Protein AF-A0A031JKT2-F1 (afdb_monomer_lite)

Foldseek 3Di:
DFQFDDPPLCLLVVLLVVVPDDPVCSVVLSVLVVLLVVLSVVDRDPELVSLLVSLVVVVVVDDPVVVLVNCVSVQVSLVVCCVVVRDVDRNLVVLCVQQVHPDSSQLSVLSNDPHNVVSSVVSRQPDQLPALCSVVLVVVQVVCVVVVDPCVVVSVVSSVLSSVRVVVVVCNPPPPLVSLVVVVVPDPPDDPPPDDPDDDDDPVVVVVVPVVDPPPPVPPVPCSVPPPPDVCVVPVVVPPDD

Secondary structure (DSSP, 8-state):
-PPP--TT--HHHHHHHHTT--GGGHHHHHHHHHHHHHHHHTSSSSSHHHHHHHHHHHHTTS-HHHHHHHHHHHHHHHHHHHHTTSSSS-HHHHHHHHTT-S-HHHHHHHHTSSSHHHHHHHH-PPPTT-STTHHHHHHHHHHHHHTT---HHHHHHHHHHHHHHHH-GGGTTS-HHHHHHHHHHT--S-------------HHHHHHHHTTS-S-TTSHHHHHHH-SSTTGGGTSTTSS--

pLDDT: mean 73.69, std 22.6, range [24.12, 94.75]

Structure (mmCIF, N/CA/C/O backbone):
data_AF-A0A031JKT2-F1
#
_entry.id   AF-A0A031JKT2-F1
#
loop_
_atom_site.group_PDB
_atom_site.id
_atom_site.type_symbol
_atom_site.label_atom_id
_atom_site.label_alt_id
_atom_site.label_comp_id
_atom_site.label_asym_id
_atom_site.label_entity_id
_atom_site.label_seq_id
_atom_site.pdbx_PDB_ins_code
_atom_site.Cartn_x
_atom_site.Cartn_y
_atom_site.Cartn_z
_atom_site.occupancy
_atom_site.B_iso_or_equiv
_atom_site.auth_seq_id
_atom_site.auth_comp_id
_atom_site.auth_asym_id
_atom_site.auth_atom_id
_atom_site.pdbx_PDB_model_num
ATOM 1 N N . MET A 1 1 ? 9.349 -14.471 -5.485 1.00 62.75 1 MET A N 1
ATOM 2 C CA . MET A 1 1 ? 8.878 -14.082 -6.835 1.00 62.75 1 MET A CA 1
ATOM 3 C C . MET A 1 1 ? 10.105 -13.951 -7.712 1.00 62.75 1 MET A C 1
ATOM 5 O O . MET A 1 1 ? 11.005 -13.259 -7.277 1.00 62.75 1 MET A O 1
ATOM 9 N N . SER A 1 2 ? 10.196 -14.621 -8.860 1.00 69.31 2 SER A N 1
ATOM 10 C CA . SER A 1 2 ? 11.372 -14.482 -9.739 1.00 69.31 2 SER A CA 1
ATOM 11 C C . SER A 1 2 ? 11.351 -13.132 -10.472 1.00 69.31 2 SER A C 1
ATOM 13 O O . SER A 1 2 ? 10.274 -12.562 -10.673 1.00 69.31 2 SER A O 1
ATOM 15 N N . ALA A 1 3 ? 12.523 -12.592 -10.810 1.00 73.06 3 ALA A N 1
ATOM 16 C CA . ALA A 1 3 ? 12.646 -11.462 -11.725 1.00 73.06 3 ALA A CA 1
ATOM 17 C C . ALA A 1 3 ? 12.167 -11.865 -13.129 1.00 73.06 3 ALA A C 1
ATOM 19 O O . ALA A 1 3 ? 12.245 -13.034 -13.508 1.00 73.06 3 ALA A O 1
ATOM 20 N N . TRP A 1 4 ? 11.662 -10.904 -13.908 1.00 82.69 4 TRP A N 1
ATOM 21 C CA . TRP A 1 4 ? 11.303 -11.180 -15.298 1.00 82.69 4 TRP A CA 1
ATOM 22 C C . TRP A 1 4 ? 12.536 -11.066 -16.193 1.00 82.69 4 TRP A C 1
ATOM 24 O O . TRP A 1 4 ? 13.371 -10.179 -16.019 1.00 82.69 4 TRP A O 1
ATOM 34 N N . HIS A 1 5 ? 12.638 -11.956 -17.174 1.00 75.06 5 HIS A N 1
ATOM 35 C CA . HIS A 1 5 ? 13.721 -11.950 -18.147 1.00 75.06 5 HIS A CA 1
ATOM 36 C C . HIS A 1 5 ? 13.259 -11.237 -19.431 1.00 75.06 5 HIS A C 1
ATOM 38 O O . HIS A 1 5 ? 12.336 -11.706 -20.097 1.00 75.06 5 HIS A O 1
ATOM 44 N N . ASP A 1 6 ? 13.884 -10.103 -19.764 1.00 81.31 6 ASP A N 1
ATOM 45 C CA . ASP A 1 6 ? 13.703 -9.367 -21.030 1.00 81.31 6 ASP A CA 1
ATOM 46 C C . ASP A 1 6 ? 15.080 -9.067 -21.653 1.00 81.31 6 ASP A C 1
ATOM 48 O O . ASP A 1 6 ? 15.662 -8.006 -21.400 1.00 81.31 6 ASP A O 1
ATOM 52 N N . PRO A 1 7 ? 15.659 -10.018 -22.407 1.00 73.56 7 PRO A N 1
ATOM 53 C CA . PRO A 1 7 ? 17.001 -9.869 -22.961 1.00 73.56 7 PRO A CA 1
ATOM 54 C C . PRO A 1 7 ? 17.033 -8.804 -24.063 1.00 73.56 7 PRO A C 1
ATOM 56 O O . PRO A 1 7 ? 17.986 -8.028 -24.138 1.00 73.56 7 PRO A O 1
ATOM 59 N N . ASP A 1 8 ? 15.952 -8.712 -24.838 1.00 79.50 8 ASP A N 1
ATOM 60 C CA . ASP A 1 8 ? 15.820 -7.828 -25.997 1.00 79.50 8 ASP A CA 1
ATOM 61 C C . ASP A 1 8 ? 15.388 -6.408 -25.616 1.00 79.50 8 ASP A C 1
ATOM 63 O O . ASP A 1 8 ? 15.285 -5.529 -26.476 1.00 79.50 8 ASP A O 1
ATOM 67 N N . ARG A 1 9 ? 15.141 -6.153 -24.320 1.00 82.06 9 ARG A N 1
ATOM 68 C CA . ARG A 1 9 ? 14.728 -4.843 -23.805 1.00 82.06 9 ARG A CA 1
ATOM 69 C C . ARG A 1 9 ? 13.492 -4.325 -24.551 1.00 82.06 9 ARG A C 1
ATOM 71 O O . ARG A 1 9 ? 13.386 -3.128 -24.824 1.00 82.06 9 ARG A O 1
ATOM 78 N N . THR A 1 10 ? 12.541 -5.180 -24.904 1.00 88.12 10 THR A N 1
ATOM 79 C CA . THR A 1 10 ? 11.381 -4.767 -25.713 1.00 88.12 10 THR A CA 1
ATOM 80 C C . THR A 1 10 ? 10.170 -4.388 -24.871 1.00 88.12 10 THR A C 1
ATOM 82 O O . THR A 1 10 ? 9.379 -3.543 -25.303 1.00 88.12 10 THR A O 1
ATOM 85 N N . LEU A 1 11 ? 10.049 -4.918 -23.648 1.00 90.62 11 LEU A N 1
ATOM 86 C CA . LEU A 1 11 ? 8.823 -4.821 -22.852 1.00 90.62 11 LEU A CA 1
ATOM 87 C C . LEU A 1 11 ? 8.444 -3.377 -22.523 1.00 90.62 11 LEU A C 1
ATOM 89 O O . LEU A 1 11 ? 7.278 -3.005 -22.647 1.00 90.62 11 LEU A O 1
ATOM 93 N N . VAL A 1 12 ? 9.413 -2.527 -22.175 1.00 91.69 12 VAL A N 1
ATOM 94 C CA . VAL A 1 12 ? 9.149 -1.099 -21.928 1.00 91.69 12 VAL A CA 1
ATOM 95 C C . VAL A 1 12 ? 8.622 -0.376 -23.163 1.00 91.69 12 VAL A C 1
ATOM 97 O O . VAL A 1 12 ? 7.725 0.458 -2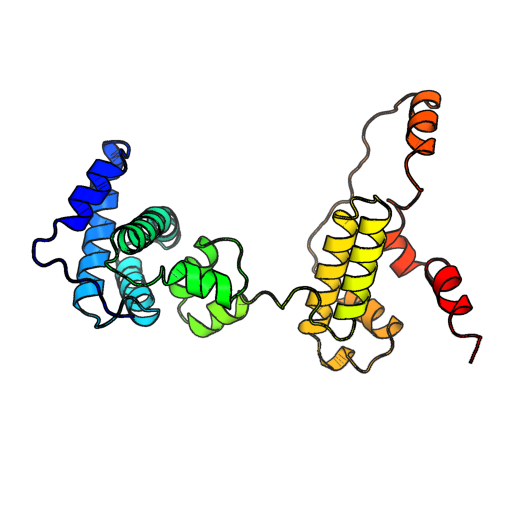3.040 1.00 91.69 12 VAL A O 1
ATOM 100 N N . ASN A 1 13 ? 9.150 -0.669 -24.351 1.00 90.50 13 ASN A N 1
ATOM 101 C CA . ASN A 1 13 ? 8.685 -0.008 -25.569 1.00 90.50 13 ASN A CA 1
ATOM 102 C C . ASN A 1 13 ? 7.262 -0.458 -25.921 1.00 90.50 13 ASN A C 1
ATOM 104 O O . ASN A 1 13 ? 6.400 0.399 -26.110 1.00 90.50 13 ASN A O 1
ATOM 108 N N . ILE A 1 14 ? 7.002 -1.769 -25.875 1.00 90.69 14 ILE A N 1
ATOM 109 C CA . ILE A 1 14 ? 5.671 -2.354 -26.095 1.00 90.69 14 ILE A CA 1
ATOM 110 C C . ILE A 1 14 ? 4.651 -1.755 -25.116 1.00 90.69 14 ILE A C 1
ATOM 112 O O . ILE A 1 14 ? 3.575 -1.306 -25.513 1.00 90.69 14 ILE A O 1
ATOM 116 N N . PHE A 1 15 ? 5.004 -1.673 -23.831 1.00 93.00 15 PHE A N 1
ATOM 117 C CA . PHE A 1 15 ? 4.146 -1.083 -22.807 1.00 93.00 15 PHE A CA 1
ATOM 118 C C . PHE A 1 15 ? 3.837 0.396 -23.077 1.00 93.00 15 PHE A C 1
ATOM 120 O O . PHE A 1 15 ? 2.685 0.823 -22.959 1.00 93.00 15 PHE A O 1
ATOM 127 N N . LEU A 1 16 ? 4.846 1.197 -23.434 1.00 90.19 16 LEU A N 1
ATOM 128 C CA . LEU A 1 16 ? 4.668 2.626 -23.704 1.00 90.19 16 LEU A CA 1
ATOM 129 C C . LEU A 1 16 ? 3.829 2.886 -24.960 1.00 90.19 16 LEU A C 1
ATOM 131 O O . LEU A 1 16 ? 3.077 3.864 -24.985 1.00 90.19 16 LEU A O 1
ATOM 135 N N . GLU A 1 17 ? 3.941 2.028 -25.974 1.00 89.44 17 GLU A N 1
ATOM 136 C CA . GLU A 1 17 ? 3.108 2.063 -27.179 1.00 89.44 17 GLU A CA 1
ATOM 137 C C . GLU A 1 17 ? 1.652 1.711 -26.854 1.00 89.44 17 GLU A C 1
ATOM 139 O O . GLU A 1 17 ? 0.757 2.507 -27.151 1.00 89.44 17 GLU A O 1
ATOM 144 N N . LYS A 1 18 ? 1.420 0.597 -26.139 1.00 89.00 18 LYS A N 1
ATOM 145 C CA . LYS A 1 18 ? 0.083 0.160 -25.687 1.00 89.00 18 LYS A CA 1
ATOM 146 C C . LYS A 1 18 ? -0.606 1.213 -24.811 1.00 89.00 18 LYS A C 1
ATOM 148 O O . LYS A 1 18 ? -1.814 1.404 -24.905 1.00 89.00 18 LYS A O 1
ATOM 153 N N . SER A 1 19 ? 0.149 1.914 -23.966 1.00 84.25 19 SER A N 1
ATOM 154 C CA . SER A 1 19 ? -0.403 2.822 -22.949 1.00 84.25 19 SER A CA 1
ATOM 155 C C . SER A 1 19 ? -0.812 4.212 -23.457 1.00 84.25 19 SER A C 1
ATOM 157 O O . SER A 1 19 ? -1.345 5.003 -22.678 1.00 84.25 19 SER A O 1
ATOM 159 N N . GLN A 1 20 ? -0.539 4.545 -24.726 1.00 81.62 20 GLN A N 1
ATOM 160 C CA . GLN A 1 20 ? -0.969 5.791 -25.384 1.00 81.62 20 GLN A CA 1
ATOM 161 C C . GLN A 1 20 ? -0.699 7.090 -24.585 1.00 81.62 20 GLN A C 1
ATOM 163 O O . GLN A 1 20 ? -1.467 8.050 -24.632 1.00 81.62 20 GLN A O 1
ATOM 168 N N . PHE A 1 21 ? 0.421 7.171 -23.857 1.00 82.62 21 PHE A N 1
ATOM 169 C CA . PHE A 1 21 ? 0.775 8.386 -23.112 1.00 82.62 21 PHE A CA 1
ATOM 170 C C . PHE A 1 21 ? 1.014 9.586 -24.037 1.00 82.62 21 PHE A C 1
ATOM 172 O O . PHE A 1 21 ? 1.476 9.424 -25.174 1.00 82.62 21 PHE A O 1
ATOM 179 N N . ARG A 1 22 ? 0.798 10.799 -23.501 1.00 80.44 22 ARG A N 1
ATOM 180 C CA . ARG A 1 22 ? 1.155 12.067 -24.161 1.00 80.44 22 ARG A CA 1
ATOM 181 C C . ARG A 1 22 ? 2.613 12.030 -24.623 1.00 80.44 22 ARG A C 1
ATOM 183 O O . ARG A 1 22 ? 3.495 11.669 -23.842 1.00 80.44 22 ARG A O 1
ATOM 190 N N . SER A 1 23 ? 2.864 12.446 -25.864 1.00 77.19 23 SER A N 1
ATOM 191 C CA . SER A 1 23 ? 4.182 12.381 -26.513 1.00 77.19 23 SER A CA 1
ATOM 192 C C . SER A 1 23 ? 5.298 13.019 -25.676 1.00 77.19 23 SER A C 1
ATOM 194 O O . SER A 1 23 ? 6.346 12.403 -25.506 1.00 77.19 23 SER A O 1
ATOM 196 N N . GLY A 1 24 ? 5.045 14.179 -25.059 1.00 82.06 24 GLY A N 1
ATOM 197 C CA . GLY A 1 24 ? 6.027 14.894 -24.232 1.00 82.06 24 GLY A CA 1
ATOM 198 C C . GLY A 1 24 ? 6.456 14.179 -22.941 1.00 82.06 24 GLY A C 1
ATOM 199 O O . GLY A 1 24 ? 7.535 14.452 -22.430 1.00 82.06 24 GLY A O 1
ATOM 200 N N . SER A 1 25 ? 5.660 13.242 -22.412 1.00 83.25 25 SER A N 1
ATOM 201 C CA . SER A 1 25 ? 6.003 12.493 -21.187 1.00 83.25 25 SER A CA 1
ATOM 202 C C . SER A 1 25 ? 6.720 11.171 -21.472 1.00 83.25 25 SER A C 1
ATOM 204 O O . SER A 1 25 ? 7.352 10.605 -20.578 1.00 83.25 25 SER A O 1
ATOM 206 N N . ARG A 1 26 ? 6.650 10.677 -22.717 1.00 86.88 26 ARG A N 1
ATOM 207 C CA . ARG A 1 26 ? 7.225 9.382 -23.115 1.00 86.88 26 ARG A CA 1
ATOM 208 C C . ARG A 1 26 ? 8.736 9.282 -22.874 1.00 86.88 26 ARG A C 1
ATOM 210 O O . ARG A 1 26 ? 9.141 8.239 -22.364 1.00 86.88 26 ARG A O 1
ATOM 217 N N . PRO A 1 27 ? 9.574 10.300 -23.171 1.00 89.88 27 PRO A N 1
ATOM 218 C CA . PRO A 1 27 ? 11.014 10.201 -22.925 1.00 89.88 27 PRO A CA 1
ATOM 219 C C . PRO A 1 27 ? 11.338 9.994 -21.442 1.00 89.88 27 PRO A C 1
ATOM 221 O O . PRO A 1 27 ? 12.115 9.106 -21.096 1.00 89.88 27 PRO A O 1
ATOM 224 N N . THR A 1 28 ? 10.685 10.755 -20.557 1.00 88.88 28 THR A N 1
ATOM 225 C CA . THR A 1 28 ? 10.867 10.639 -19.105 1.00 88.88 28 THR A CA 1
ATOM 226 C C . THR A 1 28 ? 10.398 9.283 -18.590 1.00 88.88 28 THR A C 1
ATOM 228 O O . THR A 1 28 ? 11.137 8.618 -17.870 1.00 88.88 28 THR A O 1
ATOM 231 N N . TYR A 1 29 ? 9.205 8.833 -18.987 1.00 90.81 29 TYR A N 1
ATOM 232 C CA . TYR A 1 29 ? 8.685 7.525 -18.582 1.00 90.81 29 TYR A CA 1
ATOM 233 C C . TYR A 1 29 ? 9.566 6.377 -19.067 1.00 90.81 29 TYR A C 1
ATOM 235 O O . TYR A 1 29 ? 9.879 5.485 -18.284 1.00 90.81 29 TYR A O 1
ATOM 243 N N . ARG A 1 30 ? 10.029 6.427 -20.321 1.00 93.12 30 ARG A N 1
ATOM 244 C CA . ARG A 1 30 ? 10.975 5.446 -20.856 1.00 93.12 30 ARG A CA 1
ATOM 245 C C . ARG A 1 30 ? 12.235 5.386 -20.009 1.00 93.12 30 ARG A C 1
ATOM 247 O O . ARG A 1 30 ? 12.634 4.297 -19.622 1.00 93.12 30 ARG A O 1
ATOM 254 N N . TRP A 1 31 ? 12.831 6.532 -19.688 1.00 92.62 31 TRP A N 1
ATOM 255 C CA . TRP A 1 31 ? 14.036 6.571 -18.863 1.00 92.62 31 TRP A CA 1
ATOM 256 C C . TRP A 1 31 ? 13.811 5.939 -17.480 1.00 92.62 31 TRP A C 1
ATOM 258 O O . TRP A 1 31 ? 14.590 5.080 -17.068 1.00 92.62 31 TRP A O 1
ATOM 268 N N . PHE A 1 32 ? 12.713 6.292 -16.800 1.00 92.25 32 PHE A N 1
ATOM 269 C CA . PHE A 1 32 ? 12.371 5.726 -15.488 1.00 92.25 32 PHE A CA 1
ATOM 270 C C . PHE A 1 32 ? 12.199 4.207 -15.542 1.00 92.25 32 PHE A C 1
ATOM 272 O O . PHE A 1 32 ? 12.742 3.495 -14.699 1.00 92.25 32 PHE A O 1
ATOM 279 N N . LEU A 1 33 ? 11.474 3.707 -16.543 1.00 93.19 33 LEU A N 1
ATOM 280 C CA . LEU A 1 33 ? 11.227 2.277 -16.687 1.00 93.19 33 LEU A CA 1
ATOM 281 C C . LEU A 1 33 ? 12.488 1.499 -17.088 1.00 93.19 33 LEU A C 1
ATOM 283 O O . LEU A 1 33 ? 12.687 0.391 -16.604 1.00 93.19 33 LEU A O 1
ATOM 287 N N . ARG A 1 34 ? 13.378 2.080 -17.901 1.00 92.69 34 ARG A N 1
ATOM 288 C CA . ARG A 1 34 ? 14.678 1.467 -18.222 1.00 92.69 34 ARG A CA 1
ATOM 289 C C . ARG A 1 34 ? 15.569 1.343 -16.999 1.00 92.69 34 ARG A C 1
ATOM 291 O O . ARG A 1 34 ? 16.128 0.281 -16.763 1.00 92.69 34 ARG A O 1
ATOM 298 N N . SER A 1 35 ? 15.642 2.396 -16.187 1.00 92.38 35 SER A N 1
ATOM 299 C CA . SER A 1 35 ? 16.365 2.330 -14.917 1.00 92.38 35 SER A CA 1
ATOM 300 C C . SER A 1 35 ? 15.788 1.257 -13.987 1.00 92.38 35 SER A C 1
ATOM 302 O O . SER A 1 35 ? 16.540 0.602 -13.267 1.00 92.38 35 SER A O 1
ATOM 304 N N . PHE A 1 36 ? 14.467 1.072 -14.001 1.00 92.56 36 PHE A N 1
ATOM 305 C CA . PHE A 1 36 ? 13.802 0.025 -13.234 1.00 92.56 36 PHE A CA 1
ATOM 306 C C . PHE A 1 36 ? 14.139 -1.385 -13.750 1.00 92.56 36 PHE A C 1
ATOM 308 O O . PHE A 1 36 ? 14.449 -2.264 -12.950 1.00 92.56 36 PHE A O 1
ATOM 315 N N . GLU A 1 37 ? 14.145 -1.598 -15.071 1.00 91.38 37 GLU A N 1
ATOM 316 C CA . GLU A 1 37 ? 14.602 -2.851 -15.696 1.00 91.38 37 GLU A CA 1
ATOM 317 C C . GLU A 1 37 ? 16.070 -3.161 -15.380 1.00 91.38 37 GLU A C 1
ATOM 319 O O . GLU A 1 37 ? 16.407 -4.304 -15.076 1.00 91.38 37 GLU A O 1
ATOM 324 N N . ASP A 1 38 ? 16.945 -2.154 -15.417 1.00 90.56 38 ASP A N 1
ATOM 325 C CA . ASP A 1 38 ? 18.361 -2.325 -15.081 1.00 90.56 38 ASP A CA 1
ATOM 326 C C . ASP A 1 38 ? 18.528 -2.794 -13.628 1.00 90.56 38 ASP A C 1
ATOM 328 O O . ASP A 1 38 ? 19.306 -3.709 -13.361 1.00 90.56 38 ASP A O 1
ATOM 332 N N . ALA A 1 39 ? 17.746 -2.238 -12.696 1.00 90.88 39 ALA A N 1
ATOM 333 C CA . ALA A 1 39 ? 17.713 -2.726 -11.321 1.00 90.88 39 ALA A CA 1
ATOM 334 C C . ALA A 1 39 ? 17.168 -4.160 -11.234 1.00 90.88 39 ALA A C 1
ATOM 336 O O . ALA A 1 39 ? 17.721 -4.973 -10.501 1.00 90.88 39 ALA A O 1
ATOM 337 N N . ALA A 1 40 ? 16.132 -4.503 -12.005 1.00 89.75 40 ALA A N 1
ATOM 338 C CA . ALA A 1 40 ? 15.557 -5.848 -11.997 1.00 89.75 40 ALA A CA 1
ATOM 339 C C . ALA A 1 40 ? 16.563 -6.913 -12.445 1.00 89.75 40 ALA A C 1
ATOM 341 O O . ALA A 1 40 ? 16.577 -8.006 -11.895 1.00 89.75 40 ALA A O 1
ATOM 342 N N . ARG A 1 41 ? 17.452 -6.584 -13.389 1.00 86.38 41 ARG A N 1
ATOM 343 C CA . ARG A 1 41 ? 18.517 -7.491 -13.852 1.00 86.38 41 ARG A CA 1
ATOM 344 C C . ARG A 1 41 ? 19.571 -7.792 -12.792 1.00 86.38 41 ARG A C 1
ATOM 346 O O . ARG A 1 41 ? 20.175 -8.858 -12.826 1.00 86.38 41 ARG A O 1
ATOM 353 N N . CYS A 1 42 ? 19.816 -6.854 -11.883 1.00 86.31 42 CYS A N 1
ATOM 354 C CA . CYS A 1 42 ? 20.783 -7.025 -10.801 1.00 86.31 42 CYS A CA 1
ATOM 355 C C . CYS A 1 42 ? 20.212 -7.820 -9.617 1.00 86.31 42 CYS A C 1
ATOM 357 O O . CYS A 1 42 ? 20.935 -8.079 -8.657 1.00 86.31 42 CYS A O 1
ATOM 359 N N . HIS A 1 43 ? 18.928 -8.187 -9.659 1.00 86.31 43 HIS A N 1
ATOM 360 C CA . HIS A 1 43 ? 18.240 -8.875 -8.576 1.00 86.31 43 HIS A CA 1
ATOM 361 C C . HIS A 1 43 ? 17.614 -10.193 -9.064 1.00 86.31 43 HIS A C 1
ATOM 363 O O . HIS A 1 43 ? 17.095 -10.270 -10.173 1.00 86.31 43 HIS A O 1
ATOM 369 N N . PRO A 1 44 ? 17.589 -11.245 -8.229 1.00 84.06 44 PRO A N 1
ATOM 370 C CA . PRO A 1 44 ? 16.969 -12.524 -8.593 1.00 84.06 44 PRO A CA 1
ATOM 371 C C . PRO A 1 44 ? 15.431 -12.456 -8.631 1.00 84.06 44 PRO A C 1
ATOM 373 O O . PRO A 1 44 ? 14.767 -13.368 -9.130 1.00 84.06 44 PRO A O 1
ATOM 376 N N . ALA A 1 45 ? 14.859 -11.398 -8.052 1.00 85.94 45 ALA A N 1
ATOM 377 C CA . ALA A 1 45 ? 13.454 -11.266 -7.719 1.00 85.94 45 ALA A CA 1
ATOM 378 C C . ALA A 1 45 ? 12.991 -9.808 -7.800 1.00 85.94 45 ALA A C 1
ATOM 380 O O . ALA A 1 45 ? 13.712 -8.901 -7.387 1.00 85.94 45 ALA A O 1
ATOM 381 N N . VAL A 1 46 ? 11.744 -9.594 -8.232 1.00 88.81 46 VAL A N 1
ATOM 382 C CA . VAL A 1 46 ? 11.057 -8.300 -8.062 1.00 88.81 46 VAL A CA 1
ATOM 383 C C . VAL A 1 46 ? 10.464 -8.227 -6.663 1.00 88.81 46 VAL A C 1
ATOM 385 O O . VAL A 1 46 ? 9.267 -8.435 -6.451 1.00 88.81 46 VAL A O 1
ATOM 388 N N . ASP A 1 47 ? 11.327 -8.009 -5.685 1.00 87.25 47 ASP A N 1
ATOM 389 C CA . ASP A 1 47 ? 10.962 -7.983 -4.276 1.00 87.25 47 ASP A CA 1
ATOM 390 C C . ASP A 1 47 ? 11.201 -6.608 -3.644 1.00 87.25 47 ASP A C 1
ATOM 392 O O . ASP A 1 47 ? 11.637 -5.646 -4.280 1.00 87.25 47 ASP A O 1
ATOM 396 N N . ARG A 1 48 ? 10.893 -6.506 -2.350 1.00 89.44 48 ARG A N 1
ATOM 397 C CA . ARG A 1 48 ? 11.091 -5.279 -1.578 1.00 89.44 48 ARG A CA 1
ATOM 398 C C . ARG A 1 48 ? 12.537 -4.779 -1.648 1.00 89.44 48 ARG A C 1
ATOM 400 O O . ARG A 1 48 ? 12.748 -3.572 -1.703 1.00 89.44 48 ARG A O 1
ATOM 407 N N . GLN A 1 49 ? 13.516 -5.682 -1.647 1.00 89.62 49 GLN A N 1
ATOM 408 C CA . GLN A 1 49 ? 14.929 -5.324 -1.651 1.00 89.62 49 GLN A CA 1
ATOM 409 C C . GLN A 1 49 ? 15.326 -4.686 -2.984 1.00 89.62 49 GLN A C 1
ATOM 411 O O . GLN A 1 49 ? 15.970 -3.637 -2.970 1.00 89.62 49 GLN A O 1
ATOM 416 N N . MET A 1 50 ? 14.882 -5.252 -4.111 1.00 93.38 50 MET A N 1
ATOM 417 C CA . MET A 1 50 ? 15.062 -4.649 -5.435 1.00 93.38 50 MET A CA 1
ATOM 418 C C . MET A 1 50 ? 14.429 -3.253 -5.501 1.00 93.38 50 MET A C 1
ATOM 420 O O . MET A 1 50 ? 15.077 -2.297 -5.929 1.00 93.38 50 MET A O 1
ATOM 424 N N . LEU A 1 51 ? 13.179 -3.109 -5.045 1.00 93.31 51 LEU A N 1
ATOM 425 C CA . LEU A 1 51 ? 12.470 -1.826 -5.075 1.00 93.31 51 LEU A CA 1
ATOM 426 C C . LEU A 1 51 ? 13.194 -0.755 -4.249 1.00 93.31 51 LEU A C 1
ATOM 428 O O . LEU A 1 51 ? 13.391 0.362 -4.723 1.00 93.31 51 LEU A O 1
ATOM 432 N N . THR A 1 52 ? 13.622 -1.092 -3.030 1.00 92.31 52 THR A N 1
ATOM 433 C CA . THR A 1 52 ? 14.378 -0.178 -2.165 1.00 92.31 52 THR A CA 1
ATOM 434 C C . THR A 1 52 ? 15.739 0.175 -2.764 1.00 92.31 52 THR A C 1
ATOM 436 O O . THR A 1 52 ? 16.126 1.342 -2.732 1.00 92.31 52 THR A O 1
ATOM 439 N N . ALA A 1 53 ? 16.462 -0.792 -3.339 1.00 92.12 53 ALA A N 1
ATOM 440 C CA . ALA A 1 53 ? 17.750 -0.540 -3.985 1.00 92.12 53 ALA A CA 1
ATOM 441 C C . ALA A 1 53 ? 17.606 0.414 -5.181 1.00 92.12 53 ALA A C 1
ATOM 443 O O . ALA A 1 53 ? 18.352 1.390 -5.288 1.00 92.12 53 ALA A O 1
ATOM 444 N N . TRP A 1 54 ? 16.599 0.188 -6.028 1.00 94.75 54 TRP A N 1
ATOM 445 C CA . TRP A 1 54 ? 16.294 1.066 -7.153 1.00 94.75 54 TRP A CA 1
ATOM 446 C C . TRP A 1 54 ? 15.937 2.489 -6.699 1.00 94.75 54 TRP A C 1
ATOM 448 O O . TRP A 1 54 ? 16.488 3.459 -7.220 1.00 94.75 54 TRP A O 1
ATOM 458 N N . LEU A 1 55 ? 15.072 2.634 -5.688 1.00 93.00 55 LEU A N 1
ATOM 459 C CA . LEU A 1 55 ? 14.695 3.948 -5.151 1.00 93.00 55 LEU A CA 1
ATOM 460 C C . LEU A 1 55 ? 15.900 4.704 -4.585 1.00 93.00 55 LEU A C 1
ATOM 462 O O . LEU A 1 55 ? 16.042 5.893 -4.860 1.00 93.00 55 LEU A O 1
ATOM 466 N N . ARG A 1 56 ? 16.803 4.018 -3.872 1.00 90.94 56 ARG A N 1
ATOM 467 C CA . ARG A 1 56 ? 18.042 4.620 -3.355 1.00 90.94 56 ARG A CA 1
ATOM 468 C C . ARG A 1 56 ? 18.947 5.151 -4.465 1.00 90.94 56 ARG A C 1
ATOM 470 O O . ARG A 1 56 ? 19.594 6.177 -4.274 1.00 90.94 56 ARG A O 1
ATOM 477 N N . ASP A 1 57 ? 19.004 4.495 -5.626 1.00 91.50 57 ASP A N 1
ATOM 478 C CA . ASP A 1 57 ? 19.750 5.049 -6.763 1.00 91.50 57 ASP A CA 1
ATOM 479 C C . ASP A 1 57 ? 19.030 6.243 -7.404 1.00 91.50 57 ASP A C 1
ATOM 481 O O . ASP A 1 57 ? 19.665 7.223 -7.798 1.00 91.50 57 ASP A O 1
ATOM 485 N N . MET A 1 58 ? 17.696 6.204 -7.452 1.00 90.75 58 MET A N 1
ATOM 486 C CA . MET A 1 58 ? 16.886 7.308 -7.968 1.00 90.75 58 MET A CA 1
ATOM 487 C C . MET A 1 58 ? 16.979 8.571 -7.116 1.00 90.75 58 MET A C 1
ATOM 489 O O . MET A 1 58 ? 17.011 9.666 -7.677 1.00 90.75 58 MET A O 1
ATOM 493 N N . GLU A 1 59 ? 17.083 8.453 -5.794 1.00 88.69 59 GLU A N 1
ATOM 494 C CA . GLU A 1 59 ? 17.228 9.603 -4.891 1.00 88.69 59 GLU A CA 1
ATOM 495 C C . GLU A 1 59 ? 18.519 10.398 -5.110 1.00 88.69 59 GLU A C 1
ATOM 497 O O . GLU A 1 59 ? 18.534 11.609 -4.894 1.00 88.69 59 GLU A O 1
ATOM 502 N N . LYS A 1 60 ? 19.579 9.768 -5.633 1.00 89.69 60 LYS A N 1
ATOM 503 C CA . LYS A 1 60 ? 20.815 10.475 -6.016 1.00 89.69 60 LYS A CA 1
ATOM 504 C C . LYS A 1 60 ? 20.605 11.429 -7.194 1.00 89.69 60 LYS A C 1
ATOM 506 O O . LYS A 1 60 ? 21.377 12.364 -7.376 1.00 89.69 60 LYS A O 1
ATOM 511 N N . ARG A 1 61 ? 19.591 11.167 -8.026 1.00 88.88 61 ARG A N 1
ATOM 512 C CA . ARG A 1 61 ? 19.345 11.868 -9.299 1.00 88.88 61 ARG A CA 1
ATOM 513 C C . ARG A 1 61 ? 18.093 12.740 -9.259 1.00 88.88 61 ARG A C 1
ATOM 515 O O . ARG A 1 61 ? 17.979 13.688 -10.031 1.00 88.88 61 ARG A O 1
ATOM 522 N N . TRP A 1 62 ? 17.149 12.433 -8.370 1.00 87.75 62 TRP A N 1
ATOM 523 C CA . TRP A 1 62 ? 15.833 13.058 -8.330 1.00 87.75 62 TRP A CA 1
ATOM 524 C C . TRP A 1 62 ? 15.418 13.431 -6.912 1.00 87.75 62 TRP A C 1
ATOM 526 O O . TRP A 1 62 ? 15.538 12.651 -5.973 1.00 87.75 62 TRP A O 1
ATOM 536 N N . ARG A 1 63 ? 14.788 14.603 -6.773 1.00 89.06 63 ARG A N 1
ATOM 537 C CA . ARG A 1 63 ? 14.083 14.962 -5.536 1.00 89.06 63 ARG A CA 1
ATOM 538 C C . ARG A 1 63 ? 12.933 13.981 -5.290 1.00 89.06 63 ARG A C 1
ATOM 540 O O . ARG A 1 63 ? 12.165 13.692 -6.212 1.00 89.06 63 ARG A O 1
ATOM 547 N N . LEU A 1 64 ? 12.725 13.591 -4.030 1.00 83.12 64 LEU A N 1
ATOM 548 C CA . LEU A 1 64 ? 11.683 12.641 -3.615 1.00 83.12 64 LEU A CA 1
ATOM 549 C C . LEU A 1 64 ? 10.288 12.986 -4.165 1.00 83.12 64 LEU A C 1
ATOM 551 O O . LEU A 1 64 ? 9.562 12.114 -4.632 1.00 83.12 64 LEU A O 1
ATOM 555 N N . ARG A 1 65 ? 9.898 14.269 -4.172 1.00 85.06 65 ARG A N 1
ATOM 556 C CA . ARG A 1 65 ? 8.595 14.699 -4.718 1.00 85.06 65 ARG A CA 1
ATOM 557 C C . ARG A 1 65 ? 8.446 14.362 -6.204 1.00 85.06 65 ARG A C 1
ATOM 559 O O . ARG A 1 65 ? 7.362 13.958 -6.620 1.00 85.06 65 ARG A O 1
ATOM 566 N N . THR A 1 66 ? 9.510 14.538 -6.985 1.00 86.38 66 THR A N 1
ATOM 567 C CA . THR A 1 66 ? 9.522 14.219 -8.414 1.00 86.38 66 THR A CA 1
ATOM 568 C C . THR A 1 66 ? 9.450 12.714 -8.603 1.00 86.38 66 THR A C 1
ATOM 570 O O . THR A 1 66 ? 8.555 12.253 -9.302 1.00 86.38 66 THR A O 1
ATOM 573 N N . LEU A 1 67 ? 10.291 11.952 -7.897 1.00 86.50 67 LEU A N 1
ATOM 574 C CA . LEU A 1 67 ? 10.271 10.488 -7.909 1.00 86.50 67 LEU A CA 1
ATOM 575 C C . LEU A 1 67 ? 8.868 9.941 -7.603 1.00 86.50 67 LEU A C 1
ATOM 577 O O . LEU A 1 67 ? 8.300 9.201 -8.400 1.00 86.50 67 LEU A O 1
ATOM 581 N N . LEU A 1 68 ? 8.236 10.411 -6.525 1.00 86.44 68 LEU A N 1
ATOM 582 C CA . LEU A 1 68 ? 6.886 10.006 -6.119 1.00 86.44 68 LEU A CA 1
ATOM 583 C C . LEU A 1 68 ? 5.769 10.418 -7.095 1.00 86.44 68 LEU A C 1
ATOM 585 O O . LEU A 1 68 ? 4.641 9.939 -6.969 1.00 86.44 68 LEU A O 1
ATOM 589 N N . ASN A 1 69 ? 6.021 11.332 -8.030 1.00 85.12 69 ASN A N 1
ATOM 590 C CA . ASN A 1 69 ? 5.083 11.614 -9.118 1.00 85.12 69 ASN A CA 1
ATOM 591 C C . ASN A 1 69 ? 5.274 10.651 -10.294 1.00 85.12 69 ASN A C 1
ATOM 593 O O . ASN A 1 69 ? 4.311 10.378 -11.005 1.00 85.12 69 ASN A O 1
ATOM 597 N N . GLN A 1 70 ? 6.486 10.122 -10.466 1.00 85.62 70 GLN A N 1
ATOM 598 C CA . GLN A 1 70 ? 6.824 9.188 -11.534 1.00 85.62 70 GLN A CA 1
ATOM 599 C C . GLN A 1 70 ? 6.526 7.732 -11.160 1.00 85.62 70 GLN A C 1
ATOM 601 O O . GLN A 1 70 ? 6.182 6.967 -12.047 1.00 85.62 70 GLN A O 1
ATOM 606 N N . VAL A 1 71 ? 6.539 7.332 -9.881 1.00 86.75 71 VAL A N 1
ATOM 607 C CA . VAL A 1 71 ? 6.259 5.929 -9.476 1.00 86.75 71 VAL A CA 1
ATOM 608 C C . VAL A 1 71 ? 4.916 5.375 -9.973 1.00 86.75 71 VAL A C 1
ATOM 610 O O . VAL A 1 71 ? 4.793 4.171 -10.163 1.00 86.75 71 VAL A O 1
ATOM 613 N N . CYS A 1 72 ? 3.931 6.229 -10.276 1.00 86.12 72 CYS A N 1
ATOM 614 C CA . CYS A 1 72 ? 2.672 5.796 -10.890 1.00 86.12 72 CYS A CA 1
ATOM 615 C C . CYS A 1 72 ? 2.877 5.086 -12.243 1.00 86.12 72 CYS A C 1
ATOM 617 O O . CYS A 1 72 ? 2.061 4.241 -12.606 1.00 86.12 72 CYS A O 1
ATOM 619 N N . ILE A 1 73 ? 3.930 5.426 -13.003 1.00 90.62 73 ILE A N 1
ATOM 620 C CA . ILE A 1 73 ? 4.250 4.722 -14.253 1.00 90.62 73 ILE A CA 1
ATOM 621 C C . ILE A 1 73 ? 4.817 3.327 -13.982 1.00 90.62 73 ILE A C 1
ATOM 623 O O . IL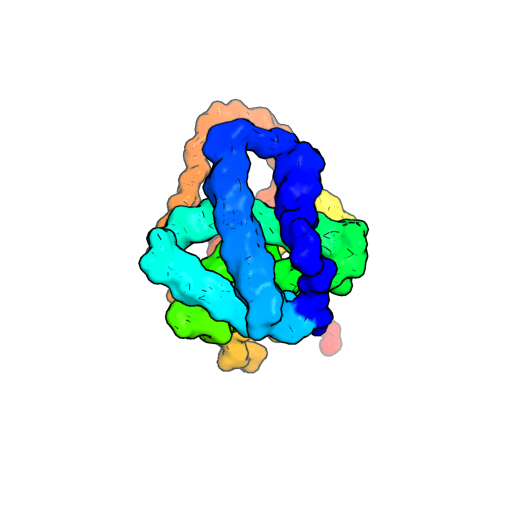E A 1 73 ? 4.484 2.388 -14.698 1.00 90.62 73 ILE A O 1
ATOM 627 N N . VAL A 1 74 ? 5.605 3.184 -12.915 1.00 91.88 74 VAL A N 1
ATOM 628 C CA . VAL A 1 74 ? 6.175 1.904 -12.485 1.00 91.88 74 VAL A CA 1
ATOM 629 C C . VAL A 1 74 ? 5.077 0.990 -11.953 1.00 91.88 74 VAL A C 1
ATOM 631 O O . VAL A 1 74 ? 5.052 -0.175 -12.320 1.00 91.88 74 VAL A O 1
ATOM 634 N N . ASP A 1 75 ? 4.117 1.521 -11.188 1.00 90.19 75 ASP A N 1
ATOM 635 C CA . ASP A 1 75 ? 2.930 0.770 -10.754 1.00 90.19 75 ASP A CA 1
ATOM 636 C C . ASP A 1 75 ? 2.184 0.157 -11.948 1.00 90.19 75 ASP A C 1
ATOM 638 O O . ASP A 1 75 ? 1.937 -1.045 -11.975 1.00 90.19 75 ASP A O 1
ATOM 642 N N . ARG A 1 76 ? 1.884 0.971 -12.970 1.00 91.31 76 ARG A N 1
ATOM 643 C CA . ARG A 1 76 ? 1.192 0.503 -14.183 1.00 91.31 76 ARG A CA 1
ATOM 644 C C . ARG A 1 76 ? 2.015 -0.511 -14.973 1.00 91.31 76 ARG A C 1
ATOM 646 O O . ARG A 1 76 ? 1.448 -1.417 -15.572 1.00 91.31 76 ARG A O 1
ATOM 653 N N . PHE A 1 77 ? 3.335 -0.353 -14.992 1.00 92.75 77 PHE A N 1
ATOM 654 C CA . PHE A 1 77 ? 4.221 -1.308 -15.644 1.00 92.75 77 PHE A CA 1
ATOM 655 C C . PHE A 1 77 ? 4.275 -2.641 -14.888 1.00 92.75 77 PHE A C 1
ATOM 657 O O . PHE A 1 77 ? 4.221 -3.690 -15.517 1.00 92.75 77 PHE A O 1
ATOM 664 N N . LEU A 1 78 ? 4.296 -2.623 -13.551 1.00 92.56 78 LEU A N 1
ATOM 665 C CA . LEU A 1 78 ? 4.193 -3.832 -12.728 1.00 92.56 78 LEU A CA 1
ATOM 666 C C . LEU A 1 78 ? 2.864 -4.560 -12.961 1.00 92.56 78 LEU A C 1
ATOM 668 O O . LEU A 1 78 ? 2.866 -5.779 -13.108 1.00 92.56 78 LEU A O 1
ATOM 672 N N . ASP A 1 79 ? 1.751 -3.829 -13.051 1.00 92.06 79 ASP A N 1
ATOM 673 C CA . ASP A 1 79 ? 0.449 -4.413 -13.401 1.00 92.06 79 ASP A CA 1
ATOM 674 C C . ASP A 1 79 ? 0.478 -5.043 -14.802 1.00 92.06 79 ASP A C 1
ATOM 676 O O . ASP A 1 79 ? -0.027 -6.148 -14.994 1.00 92.06 79 ASP A O 1
ATOM 680 N N . HIS A 1 80 ? 1.132 -4.390 -15.766 1.00 92.19 80 HIS A N 1
ATOM 681 C CA . HIS A 1 80 ? 1.321 -4.950 -17.101 1.00 92.19 80 HIS A CA 1
ATOM 682 C C . HIS A 1 80 ? 2.179 -6.223 -17.086 1.00 92.19 80 HIS A C 1
ATOM 684 O O . HIS A 1 80 ? 1.819 -7.196 -17.736 1.00 92.19 80 HIS A O 1
ATOM 690 N N . LEU A 1 81 ? 3.273 -6.263 -16.317 1.00 92.00 81 LEU A N 1
ATOM 691 C CA . LEU A 1 81 ? 4.107 -7.462 -16.174 1.00 92.00 81 LEU A CA 1
ATOM 692 C C . LEU A 1 81 ? 3.332 -8.643 -15.571 1.00 92.00 81 LEU A C 1
ATOM 694 O O . LEU A 1 81 ? 3.592 -9.786 -15.945 1.00 92.00 81 LEU A O 1
ATOM 698 N N . VAL A 1 82 ? 2.383 -8.379 -14.666 1.00 91.94 82 VAL A N 1
ATOM 699 C CA . VAL A 1 82 ? 1.447 -9.398 -14.161 1.00 91.94 82 VAL A CA 1
ATOM 700 C C . VAL A 1 82 ? 0.483 -9.839 -15.264 1.00 91.94 82 VAL A C 1
ATOM 702 O O . VAL A 1 82 ? 0.313 -11.037 -15.468 1.00 91.94 82 VAL A O 1
ATOM 705 N N . GLU A 1 83 ? -0.108 -8.893 -16.002 1.00 91.69 83 GLU A N 1
ATOM 706 C CA . GLU A 1 83 ? -1.043 -9.157 -17.111 1.00 91.69 83 GLU A CA 1
ATOM 707 C C . GLU A 1 83 ? -0.439 -10.106 -18.160 1.00 91.69 83 GLU A C 1
ATOM 709 O O . GLU A 1 83 ? -1.107 -11.029 -18.615 1.00 91.69 83 GLU A O 1
ATOM 714 N N . ILE A 1 84 ? 0.837 -9.917 -18.511 1.00 90.88 84 ILE A N 1
ATOM 715 C CA . ILE A 1 84 ? 1.549 -10.759 -19.489 1.00 90.88 84 ILE A CA 1
ATOM 716 C C . ILE A 1 84 ? 2.245 -11.981 -18.859 1.00 90.88 84 ILE A C 1
ATOM 718 O O . ILE A 1 84 ? 3.037 -12.650 -19.523 1.00 90.88 84 ILE A O 1
ATOM 722 N N . GLY A 1 85 ? 2.004 -12.257 -17.572 1.00 87.31 85 GLY A N 1
ATOM 723 C CA . GLY A 1 85 ? 2.521 -13.435 -16.867 1.00 87.31 85 GLY A CA 1
ATOM 724 C C . GLY A 1 85 ? 4.035 -13.443 -16.625 1.00 87.31 85 GLY A C 1
ATOM 725 O O . GLY A 1 85 ? 4.613 -14.497 -16.369 1.00 87.31 85 GLY A O 1
ATOM 726 N N . ARG A 1 86 ? 4.706 -12.288 -16.712 1.00 89.88 86 ARG A N 1
ATOM 727 C CA . ARG A 1 86 ? 6.157 -12.162 -16.488 1.00 89.88 86 ARG A CA 1
ATOM 728 C C . ARG A 1 86 ? 6.535 -12.138 -15.014 1.00 89.88 86 ARG A C 1
ATOM 730 O O . ARG A 1 86 ? 7.637 -12.550 -14.665 1.00 89.88 86 ARG A O 1
ATOM 737 N N . ILE A 1 87 ? 5.625 -11.686 -14.157 1.00 89.31 87 ILE A N 1
ATOM 738 C CA . ILE A 1 87 ? 5.743 -11.794 -12.703 1.00 89.31 87 ILE A CA 1
ATOM 739 C C . ILE A 1 87 ? 4.442 -12.349 -12.131 1.00 89.31 87 ILE A C 1
ATOM 741 O O . ILE A 1 87 ? 3.362 -12.068 -12.638 1.00 89.31 87 ILE A O 1
ATOM 745 N N . ALA A 1 88 ? 4.541 -13.121 -11.049 1.00 86.06 88 ALA A N 1
ATOM 746 C CA . ALA A 1 88 ? 3.371 -13.765 -10.454 1.00 86.06 88 ALA A CA 1
ATOM 747 C C . ALA A 1 88 ? 2.389 -12.766 -9.817 1.00 86.06 88 ALA A C 1
ATOM 749 O O . ALA A 1 88 ? 1.187 -12.991 -9.833 1.00 86.06 88 ALA A O 1
ATOM 750 N N . ASN A 1 89 ? 2.898 -11.686 -9.217 1.00 87.88 89 ASN A N 1
ATOM 751 C CA . ASN A 1 89 ? 2.102 -10.696 -8.493 1.00 87.88 89 ASN A CA 1
ATOM 752 C C . ASN A 1 89 ? 2.756 -9.314 -8.577 1.00 87.88 89 ASN A C 1
ATOM 754 O O . ASN A 1 89 ? 3.965 -9.210 -8.768 1.00 87.88 89 ASN A O 1
ATOM 758 N N . ASN A 1 90 ? 1.983 -8.250 -8.359 1.00 90.44 90 ASN A N 1
ATOM 759 C CA . ASN A 1 90 ? 2.542 -6.911 -8.191 1.00 90.44 90 ASN A CA 1
ATOM 760 C C . ASN A 1 90 ? 3.057 -6.753 -6.737 1.00 90.44 90 ASN A C 1
ATOM 762 O O . ASN A 1 90 ? 2.248 -6.794 -5.802 1.00 90.44 90 ASN A O 1
ATOM 766 N N . PRO A 1 91 ? 4.370 -6.541 -6.508 1.00 90.81 91 PRO A N 1
ATOM 767 C CA . PRO A 1 91 ? 4.939 -6.446 -5.160 1.00 90.81 91 PRO A CA 1
ATOM 768 C C . PRO A 1 91 ? 4.394 -5.255 -4.358 1.00 90.81 91 PRO A C 1
ATOM 770 O O . PRO A 1 91 ? 4.209 -5.358 -3.146 1.00 90.81 91 PRO A O 1
ATOM 773 N N . ILE A 1 92 ? 4.052 -4.143 -5.017 1.00 92.56 92 ILE A N 1
ATOM 774 C CA . ILE A 1 92 ? 3.424 -2.990 -4.360 1.00 92.56 92 ILE A CA 1
ATOM 775 C C . ILE A 1 92 ? 1.994 -3.323 -3.938 1.00 92.56 92 ILE A C 1
ATOM 777 O O . ILE A 1 92 ? 1.570 -2.933 -2.850 1.00 92.56 92 ILE A O 1
ATOM 781 N N . ALA A 1 93 ? 1.253 -4.074 -4.757 1.00 89.19 93 ALA A N 1
ATOM 782 C CA . ALA A 1 93 ? -0.092 -4.522 -4.404 1.00 89.19 93 ALA A CA 1
ATOM 783 C C . ALA A 1 93 ? -0.077 -5.484 -3.202 1.00 89.19 93 ALA A C 1
ATOM 785 O O . ALA A 1 93 ? -0.928 -5.362 -2.316 1.00 89.19 93 ALA A O 1
ATOM 786 N N . LEU A 1 94 ? 0.918 -6.377 -3.128 1.00 89.38 94 LEU A N 1
ATOM 787 C CA . LEU A 1 94 ? 1.126 -7.256 -1.974 1.00 89.38 94 LEU A CA 1
ATOM 788 C C . LEU A 1 94 ? 1.419 -6.455 -0.700 1.00 89.38 94 LEU A C 1
ATOM 790 O O . LEU A 1 94 ? 0.737 -6.646 0.306 1.00 89.38 94 LEU A O 1
ATOM 794 N N . LEU A 1 95 ? 2.354 -5.499 -0.756 1.00 89.44 95 LEU A N 1
ATOM 795 C CA . LEU A 1 95 ? 2.658 -4.614 0.376 1.00 89.44 95 LEU A CA 1
ATOM 796 C C . LEU A 1 95 ? 1.431 -3.789 0.786 1.00 89.44 95 LEU A C 1
ATOM 798 O O . LEU A 1 95 ? 1.106 -3.674 1.967 1.00 89.44 95 LEU A O 1
ATOM 802 N N . ARG A 1 96 ? 0.688 -3.254 -0.183 1.00 89.69 96 ARG A N 1
ATOM 803 C CA . ARG A 1 96 ? -0.549 -2.513 0.076 1.00 89.69 96 ARG A CA 1
ATOM 804 C C . ARG A 1 96 ? -1.556 -3.352 0.870 1.00 89.69 96 ARG A C 1
ATOM 806 O O . ARG A 1 96 ? -2.159 -2.830 1.808 1.00 89.69 96 ARG A O 1
ATOM 813 N N . SER A 1 97 ? -1.712 -4.626 0.511 1.00 85.62 97 SER A N 1
ATOM 814 C CA . SER A 1 97 ? -2.572 -5.576 1.225 1.00 85.62 97 SER A CA 1
ATOM 815 C C . SER A 1 97 ? -2.037 -5.884 2.629 1.00 85.62 97 SER A C 1
ATOM 817 O O . SER A 1 97 ? -2.747 -5.696 3.615 1.00 85.62 97 SER A O 1
ATOM 819 N N . GLN A 1 98 ? -0.754 -6.246 2.740 1.00 84.50 98 GLN A N 1
ATOM 820 C CA . GLN A 1 98 ? -0.091 -6.610 3.998 1.00 84.50 98 GLN A CA 1
ATOM 821 C C . GLN A 1 98 ? -0.165 -5.505 5.064 1.00 84.50 98 GLN A C 1
ATOM 823 O O . GLN A 1 98 ? -0.363 -5.782 6.250 1.00 84.50 98 GLN A O 1
ATOM 828 N N . TYR A 1 99 ? -0.006 -4.248 4.644 1.00 81.44 99 TYR A N 1
ATOM 829 C CA . TYR A 1 99 ? -0.047 -3.080 5.525 1.00 81.44 99 TYR A CA 1
ATOM 830 C C . TYR A 1 99 ? -1.437 -2.422 5.593 1.00 81.44 99 TYR A C 1
ATOM 832 O O . TYR A 1 99 ? -1.604 -1.409 6.274 1.00 81.44 99 TYR A O 1
ATOM 840 N N . ASN A 1 100 ? -2.449 -2.994 4.926 1.00 79.19 100 ASN A N 1
ATOM 841 C CA . ASN A 1 100 ? -3.830 -2.503 4.899 1.00 79.19 100 ASN A CA 1
ATOM 842 C C . ASN A 1 100 ? -3.933 -1.014 4.492 1.00 79.19 100 ASN A C 1
ATOM 844 O O . ASN A 1 100 ? -4.669 -0.207 5.071 1.00 79.19 100 ASN A O 1
ATOM 848 N N . VAL A 1 101 ? -3.157 -0.618 3.483 1.00 83.50 101 VAL A N 1
ATOM 849 C CA . VAL A 1 101 ? -3.129 0.751 2.950 1.00 83.50 101 VAL A CA 1
ATOM 850 C C . VAL A 1 101 ? -4.041 0.831 1.722 1.00 83.50 101 VAL A C 1
ATOM 852 O O . VAL A 1 101 ? -4.142 -0.100 0.935 1.00 83.50 101 VAL A O 1
ATOM 855 N N . LYS A 1 102 ? -4.745 1.951 1.517 1.00 81.19 102 LYS A N 1
ATOM 856 C CA . LYS A 1 102 ? -5.628 2.105 0.339 1.00 81.19 102 LYS A CA 1
ATOM 857 C C . LYS A 1 102 ? -4.895 2.546 -0.932 1.00 81.19 102 LYS A C 1
ATOM 859 O O . LYS A 1 102 ? -5.365 2.269 -2.025 1.00 81.19 102 LYS A O 1
ATOM 864 N N . GLN A 1 103 ? -3.780 3.257 -0.794 1.00 83.94 103 GLN A N 1
ATOM 865 C CA . GLN A 1 103 ? -3.048 3.887 -1.897 1.00 83.94 103 GLN A CA 1
ATOM 866 C C . GLN A 1 103 ? -1.630 3.313 -2.007 1.00 83.94 103 GLN A C 1
ATOM 868 O O . GLN A 1 103 ? -1.034 2.972 -0.988 1.00 83.94 103 GLN A O 1
ATOM 873 N N . ASN A 1 104 ? -1.066 3.289 -3.218 1.00 87.94 104 ASN A N 1
ATOM 874 C CA . ASN A 1 104 ? 0.312 2.834 -3.462 1.00 87.94 104 ASN A CA 1
ATOM 875 C C . ASN A 1 104 ? 1.361 3.891 -3.079 1.00 87.94 104 ASN A C 1
ATOM 877 O O . ASN A 1 104 ? 2.439 3.566 -2.595 1.00 87.94 104 ASN A O 1
ATOM 881 N N . LYS A 1 105 ? 1.048 5.183 -3.251 1.00 89.38 105 LYS A N 1
ATOM 882 C CA . LYS A 1 105 ? 2.003 6.285 -3.029 1.00 89.38 105 LYS A CA 1
ATOM 883 C C . LYS A 1 105 ? 2.601 6.331 -1.607 1.00 89.38 105 LYS A C 1
ATOM 885 O O . LYS A 1 105 ? 3.789 6.624 -1.493 1.00 89.38 105 LYS A O 1
ATOM 890 N N . PRO A 1 106 ? 1.851 6.042 -0.523 1.00 89.81 106 PRO A N 1
ATOM 891 C CA . PRO A 1 106 ? 2.436 5.871 0.805 1.00 89.81 106 PRO A CA 1
ATOM 892 C C . PRO A 1 106 ? 3.455 4.730 0.883 1.00 89.81 106 PRO A C 1
ATOM 894 O O . PRO A 1 106 ? 4.503 4.941 1.477 1.00 89.81 106 PRO A O 1
ATOM 897 N N . ILE A 1 107 ? 3.196 3.580 0.246 1.00 92.38 107 ILE A N 1
ATOM 898 C CA . ILE A 1 107 ? 4.137 2.447 0.203 1.00 92.38 107 ILE A CA 1
ATOM 899 C C . ILE A 1 107 ? 5.439 2.878 -0.475 1.00 92.38 107 ILE A C 1
ATOM 901 O O . ILE A 1 107 ? 6.504 2.724 0.108 1.00 92.38 107 ILE A O 1
ATOM 905 N N . TRP A 1 108 ? 5.358 3.519 -1.645 1.00 92.69 108 TRP A N 1
ATOM 906 C CA . TRP A 1 108 ? 6.533 4.065 -2.335 1.00 92.69 108 TRP A CA 1
ATOM 907 C C . TRP A 1 108 ? 7.316 5.069 -1.488 1.00 92.69 108 TRP A C 1
ATOM 909 O O . TRP A 1 108 ? 8.542 5.030 -1.458 1.00 92.69 108 TRP A O 1
ATOM 919 N N . ARG A 1 109 ? 6.616 5.951 -0.765 1.00 92.12 109 ARG A N 1
ATOM 920 C CA . ARG A 1 109 ? 7.257 6.897 0.157 1.00 92.12 109 ARG A CA 1
ATOM 921 C C . ARG A 1 109 ? 7.964 6.181 1.306 1.00 92.12 109 ARG A C 1
ATOM 923 O O . ARG A 1 109 ? 9.052 6.599 1.674 1.00 92.12 109 ARG A O 1
ATOM 930 N N . ALA A 1 110 ? 7.357 5.140 1.868 1.00 91.88 110 ALA A N 1
ATOM 931 C CA . ALA A 1 110 ? 7.981 4.357 2.927 1.00 91.88 110 ALA A CA 1
ATOM 932 C C . ALA A 1 110 ? 9.208 3.593 2.416 1.00 91.88 110 ALA A C 1
ATOM 934 O O . ALA A 1 110 ? 10.237 3.613 3.075 1.00 91.88 110 ALA A O 1
ATOM 935 N N . LEU A 1 111 ? 9.144 3.005 1.218 1.00 93.25 111 LEU A N 1
ATOM 936 C CA . LEU A 1 111 ? 10.281 2.307 0.608 1.00 93.25 111 LEU A CA 1
ATOM 937 C C . LEU A 1 111 ? 11.470 3.228 0.296 1.00 93.25 111 LEU A C 1
ATOM 939 O O . LEU A 1 111 ? 12.607 2.768 0.332 1.00 93.25 111 LEU A O 1
ATOM 943 N N . ALA A 1 112 ? 11.198 4.500 -0.003 1.00 90.50 112 ALA A N 1
ATOM 944 C CA . ALA A 1 112 ? 12.204 5.540 -0.218 1.00 90.50 112 ALA A CA 1
ATOM 945 C C . ALA A 1 112 ? 12.724 6.168 1.096 1.00 90.50 112 ALA A C 1
ATOM 947 O O . ALA A 1 112 ? 13.636 6.979 1.085 1.00 90.50 112 ALA A O 1
ATOM 948 N N . SER A 1 113 ? 12.157 5.820 2.254 1.00 88.31 113 SER A N 1
ATOM 949 C CA . SER A 1 113 ? 12.641 6.320 3.546 1.00 88.31 113 SER A CA 1
ATOM 950 C C . SER A 1 113 ? 14.055 5.796 3.856 1.00 88.31 113 SER A C 1
ATOM 952 O O . SER A 1 113 ? 14.373 4.664 3.479 1.00 88.31 113 SER A O 1
ATOM 954 N N . PRO A 1 114 ? 14.881 6.531 4.632 1.00 85.12 114 PRO A N 1
ATOM 955 C CA . PRO A 1 114 ? 16.149 6.015 5.153 1.00 85.12 114 PRO A CA 1
ATOM 956 C C . PRO A 1 114 ? 16.000 4.678 5.893 1.00 85.12 114 PRO A C 1
ATOM 958 O O . PRO A 1 114 ? 16.856 3.801 5.751 1.00 85.12 114 PRO A O 1
ATOM 961 N N . ASN A 1 115 ? 14.884 4.507 6.615 1.00 87.06 115 ASN A N 1
ATOM 962 C CA . ASN A 1 115 ? 14.487 3.261 7.270 1.00 87.06 115 ASN A CA 1
ATOM 963 C C . ASN A 1 115 ? 13.153 2.736 6.691 1.00 87.06 115 ASN A C 1
ATOM 965 O O . ASN A 1 115 ? 12.079 3.105 7.183 1.00 87.06 115 ASN A O 1
ATOM 969 N N . PRO A 1 116 ? 13.189 1.904 5.631 1.00 87.38 116 PRO A N 1
ATOM 970 C CA . PRO A 1 116 ? 11.985 1.383 4.989 1.00 87.38 116 PRO A CA 1
ATOM 971 C C . PRO A 1 116 ? 11.141 0.483 5.887 1.00 87.38 116 PRO A C 1
ATOM 973 O O . PRO A 1 116 ? 9.916 0.510 5.792 1.00 87.38 116 PRO A O 1
ATOM 976 N N . ASP A 1 117 ? 11.771 -0.306 6.759 1.00 83.25 117 ASP A N 1
ATOM 977 C CA . ASP A 1 117 ? 11.066 -1.267 7.612 1.00 83.25 117 ASP A CA 1
ATOM 978 C C . ASP A 1 117 ? 10.197 -0.559 8.648 1.00 83.25 117 ASP A C 1
ATOM 980 O O . ASP A 1 117 ? 9.003 -0.845 8.766 1.00 83.25 117 ASP A O 1
ATOM 984 N N . GLU A 1 118 ? 10.772 0.427 9.332 1.00 78.56 118 GLU A N 1
ATOM 985 C CA . GLU A 1 118 ? 10.049 1.268 10.282 1.00 78.56 118 GLU A CA 1
ATOM 986 C C . GLU A 1 118 ? 8.973 2.109 9.584 1.00 78.56 118 GLU A C 1
ATOM 988 O O . GLU A 1 118 ? 7.830 2.166 10.040 1.00 78.56 118 GLU A O 1
ATOM 993 N N . ALA A 1 119 ? 9.291 2.704 8.429 1.00 84.50 119 ALA A N 1
ATOM 994 C CA . ALA A 1 119 ? 8.332 3.510 7.681 1.00 84.50 119 ALA A CA 1
ATOM 995 C C . ALA A 1 119 ? 7.138 2.683 7.177 1.00 84.50 119 ALA A C 1
ATOM 997 O O . ALA A 1 119 ? 6.003 3.156 7.221 1.00 84.50 119 ALA A O 1
ATOM 998 N N . LEU A 1 120 ? 7.363 1.446 6.724 1.00 86.25 120 LEU A N 1
ATOM 999 C CA . LEU A 1 120 ? 6.288 0.529 6.344 1.00 86.25 120 LEU A CA 1
ATOM 1000 C C . LEU A 1 120 ? 5.484 0.079 7.568 1.00 86.25 120 LEU A C 1
ATOM 1002 O O . LEU A 1 120 ? 4.254 0.071 7.514 1.00 86.25 120 LEU A O 1
ATOM 1006 N N . ALA A 1 121 ? 6.143 -0.243 8.685 1.00 80.31 121 ALA A N 1
ATOM 1007 C CA . ALA A 1 121 ? 5.465 -0.584 9.935 1.00 80.31 121 ALA A CA 1
ATOM 1008 C C . ALA A 1 121 ? 4.539 0.551 10.404 1.00 80.31 121 ALA A C 1
ATOM 1010 O O . ALA A 1 121 ? 3.389 0.289 10.757 1.00 80.31 121 ALA A O 1
ATOM 1011 N N . ALA A 1 122 ? 4.978 1.807 10.293 1.00 78.38 122 ALA A N 1
ATOM 1012 C CA . ALA A 1 122 ? 4.172 2.986 10.610 1.00 78.38 122 ALA A CA 1
ATOM 1013 C C . ALA A 1 122 ? 2.953 3.171 9.683 1.00 78.38 122 ALA A C 1
ATOM 1015 O O . ALA A 1 122 ? 1.968 3.805 10.067 1.00 78.38 122 ALA A O 1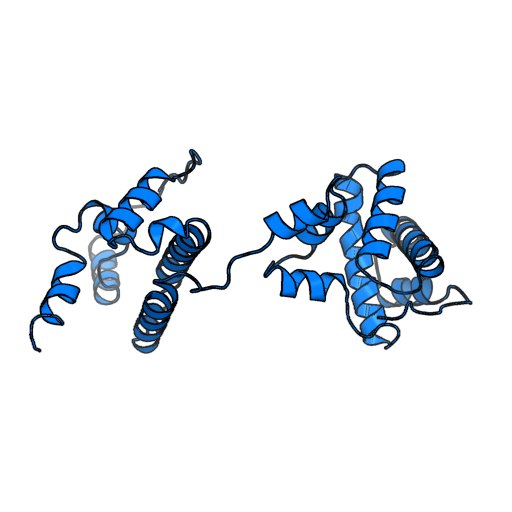
ATOM 1016 N N . LEU A 1 123 ? 2.979 2.615 8.465 1.00 82.06 123 LEU A N 1
ATOM 1017 C CA . LEU A 1 123 ? 1.821 2.622 7.564 1.00 82.06 123 LEU A CA 1
ATOM 1018 C C . LEU A 1 123 ? 0.771 1.574 7.918 1.00 82.06 123 LEU A C 1
ATOM 1020 O O . LEU A 1 123 ? -0.361 1.687 7.430 1.00 82.06 123 LEU A O 1
ATOM 1024 N N . ARG A 1 124 ? 1.133 0.560 8.714 1.00 78.62 124 ARG A N 1
ATOM 1025 C CA . ARG A 1 124 ? 0.255 -0.564 9.020 1.00 78.62 124 ARG A CA 1
ATOM 1026 C C . ARG A 1 124 ? -1.030 -0.046 9.641 1.00 78.62 124 ARG A C 1
ATOM 1028 O O . ARG A 1 124 ? -1.038 0.483 10.750 1.00 78.62 124 ARG A O 1
ATOM 1035 N N . ARG A 1 125 ? -2.143 -0.200 8.926 1.00 70.75 125 ARG A N 1
ATOM 1036 C CA . ARG A 1 125 ? -3.452 0.098 9.502 1.00 70.75 125 ARG A CA 1
ATOM 1037 C C . ARG A 1 125 ? -3.897 -1.111 10.315 1.00 70.75 125 ARG A C 1
ATOM 1039 O O . ARG A 1 125 ? -3.980 -2.195 9.734 1.00 70.75 125 ARG A O 1
ATOM 1046 N N . PRO A 1 126 ? -4.207 -0.935 11.610 1.00 71.69 126 PRO A N 1
ATOM 1047 C CA . PRO A 1 126 ? -4.735 -2.017 12.427 1.00 71.69 126 PRO A CA 1
ATOM 1048 C C . PRO A 1 126 ? -5.982 -2.625 11.773 1.00 71.69 126 PRO A C 1
ATOM 1050 O O . PRO A 1 126 ? -6.692 -1.939 11.020 1.00 71.69 126 PRO A O 1
ATOM 1053 N N . VAL A 1 127 ? -6.194 -3.925 11.986 1.00 76.56 127 VAL A N 1
ATOM 1054 C CA . VAL A 1 127 ? -7.303 -4.660 11.363 1.00 76.56 127 VAL A CA 1
ATOM 1055 C C . VAL A 1 127 ? -8.609 -3.986 11.785 1.00 76.56 127 VAL A C 1
ATOM 1057 O O . VAL A 1 127 ? -8.761 -3.690 12.966 1.00 76.56 127 VAL A O 1
ATOM 1060 N N . PRO A 1 128 ? -9.547 -3.689 10.867 1.00 82.88 128 PRO A N 1
ATOM 1061 C CA . PRO A 1 128 ? -10.822 -3.099 11.250 1.00 82.88 128 PRO A CA 1
ATOM 1062 C C . PRO A 1 128 ? -11.530 -3.974 12.284 1.00 82.88 128 PRO A C 1
ATOM 1064 O O . PRO A 1 128 ? -11.761 -5.157 12.018 1.00 82.88 128 PRO A O 1
ATOM 1067 N N . PHE A 1 129 ? -11.895 -3.375 13.419 1.00 87.94 129 PHE A N 1
ATOM 1068 C CA . PHE A 1 129 ? -12.545 -4.062 14.533 1.00 87.94 129 PHE A CA 1
ATOM 1069 C C . PHE A 1 129 ? -11.665 -5.163 15.142 1.00 87.94 129 PHE A C 1
ATOM 1071 O O . PHE A 1 129 ? -12.127 -6.281 15.341 1.00 87.94 129 PHE A O 1
ATOM 1078 N N . GLY A 1 130 ? -10.386 -4.853 15.376 1.00 86.62 130 GLY A N 1
ATOM 1079 C CA . GLY A 1 130 ? -9.390 -5.770 15.948 1.00 86.62 130 GLY A CA 1
ATOM 1080 C C . GLY A 1 130 ? -9.036 -5.497 17.415 1.00 86.62 130 GLY A C 1
ATOM 1081 O O . GLY A 1 130 ? -8.173 -6.172 17.968 1.00 86.62 130 GLY A O 1
ATOM 1082 N N . SER A 1 131 ? -9.639 -4.484 18.043 1.00 88.62 131 SER A N 1
ATOM 1083 C CA . SER A 1 131 ? -9.470 -4.228 19.479 1.00 88.62 131 SER A CA 1
ATOM 1084 C C . SER A 1 131 ? -10.281 -5.202 20.340 1.00 88.62 131 SER A C 1
ATOM 1086 O O . SER A 1 131 ? -11.112 -5.951 19.836 1.00 88.62 131 SER A O 1
ATOM 1088 N N . VAL A 1 132 ? -10.111 -5.122 21.665 1.00 88.44 132 VAL A N 1
ATOM 1089 C CA . VAL A 1 132 ? -10.927 -5.870 22.644 1.00 88.44 132 VAL A CA 1
ATOM 1090 C C . VAL A 1 132 ? -12.436 -5.604 22.509 1.00 88.44 132 VAL A C 1
ATOM 1092 O O . VAL A 1 132 ? -13.244 -6.460 22.845 1.00 88.44 132 VAL A O 1
ATOM 1095 N N . LEU A 1 133 ? -12.830 -4.437 21.983 1.00 87.31 133 LEU A N 1
ATOM 1096 C CA . LEU A 1 133 ? -14.230 -4.087 21.702 1.00 87.31 133 LEU A CA 1
ATOM 1097 C C . LEU A 1 133 ? -14.599 -4.269 20.221 1.00 87.31 133 LEU A C 1
ATOM 1099 O O . LEU A 1 133 ? -15.684 -3.869 19.800 1.00 87.31 133 LEU A O 1
ATOM 1103 N N . GLY A 1 134 ? -13.685 -4.816 19.418 1.00 87.81 134 GLY A N 1
ATOM 1104 C CA . GLY A 1 134 ? -13.788 -4.912 17.969 1.00 87.81 134 GLY A CA 1
ATOM 1105 C C . GLY A 1 134 ? -15.053 -5.634 17.526 1.00 87.81 134 GLY A C 1
ATOM 1106 O O . GLY A 1 134 ? -15.888 -5.035 16.847 1.00 87.81 134 GLY A O 1
ATOM 1107 N N . ASP A 1 135 ? -15.229 -6.879 17.964 1.00 86.94 135 ASP A N 1
ATOM 1108 C CA . ASP A 1 135 ? -16.384 -7.704 17.591 1.00 86.94 135 ASP A CA 1
ATOM 1109 C C . ASP A 1 135 ? -17.705 -7.041 17.986 1.00 86.94 135 ASP A C 1
ATOM 1111 O O . ASP A 1 135 ? -18.599 -6.894 17.156 1.00 86.94 135 ASP A O 1
ATOM 1115 N N . PHE A 1 136 ? -17.774 -6.483 19.197 1.00 83.06 136 PHE A N 1
ATOM 1116 C CA . PHE A 1 136 ? -18.943 -5.737 19.653 1.00 83.06 136 PHE A CA 1
ATOM 1117 C C . PHE A 1 136 ? -19.289 -4.550 18.734 1.00 83.06 136 PHE A C 1
ATOM 1119 O O . PHE A 1 136 ? -20.442 -4.357 18.341 1.00 83.06 136 PHE A O 1
ATOM 1126 N N . MET A 1 137 ? -18.294 -3.739 18.360 1.00 87.81 137 MET A N 1
ATOM 1127 C CA . MET A 1 137 ? -18.506 -2.597 17.464 1.00 87.81 137 MET A CA 1
ATOM 1128 C C . MET A 1 137 ? -18.902 -3.035 16.049 1.00 87.81 137 MET A C 1
ATOM 1130 O O . MET A 1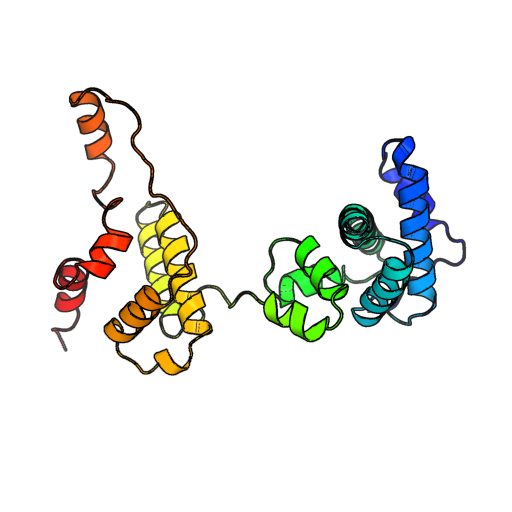 137 ? -19.728 -2.372 15.415 1.00 87.81 137 MET A O 1
ATOM 1134 N N . ARG A 1 138 ? -18.333 -4.140 15.552 1.00 89.19 138 ARG A N 1
ATOM 1135 C CA . ARG A 1 138 ? -18.671 -4.734 14.253 1.00 89.19 138 ARG A CA 1
ATOM 1136 C C . ARG A 1 138 ? -20.129 -5.189 14.229 1.00 89.19 138 ARG A C 1
ATOM 1138 O O . ARG A 1 138 ? -20.864 -4.789 13.323 1.00 89.19 138 ARG A O 1
ATOM 1145 N N . ASP A 1 139 ? -20.545 -5.948 15.237 1.00 84.31 139 ASP A N 1
ATOM 1146 C CA . ASP A 1 139 ? -21.906 -6.471 15.372 1.00 84.31 139 ASP A CA 1
ATOM 1147 C C . ASP A 1 139 ? -22.925 -5.338 15.458 1.00 84.31 139 ASP A C 1
ATOM 1149 O O . ASP A 1 139 ? -23.968 -5.369 14.801 1.00 84.31 139 ASP A O 1
ATOM 1153 N N . HIS A 1 140 ? -22.591 -4.274 16.189 1.00 81.12 140 HIS A N 1
ATOM 1154 C CA . HIS A 1 140 ? -23.430 -3.084 16.271 1.00 81.12 140 HIS A CA 1
ATOM 1155 C C . HIS A 1 140 ? -23.585 -2.378 14.917 1.00 81.12 140 HIS A C 1
ATOM 1157 O O . HIS A 1 140 ? -24.697 -2.017 14.525 1.00 81.12 140 HIS A O 1
ATOM 1163 N N . VAL A 1 141 ? -22.501 -2.211 14.151 1.00 82.38 141 VAL A N 1
ATOM 1164 C CA . VAL A 1 141 ? -22.576 -1.641 12.792 1.00 82.38 141 VAL A CA 1
ATOM 1165 C C . VAL A 1 141 ? -23.425 -2.522 11.872 1.00 82.38 141 VAL A C 1
ATOM 1167 O O . VAL A 1 141 ? -24.244 -1.997 11.114 1.00 82.38 141 VAL A O 1
ATOM 1170 N N . MET A 1 142 ? -23.266 -3.847 11.945 1.00 87.25 142 MET A N 1
ATOM 1171 C CA . MET A 1 142 ? -24.066 -4.798 11.166 1.00 87.25 142 MET A CA 1
ATOM 1172 C C . MET A 1 142 ? -25.553 -4.721 11.526 1.00 87.25 142 MET A C 1
ATOM 1174 O O . MET A 1 142 ? -26.389 -4.632 10.627 1.00 87.25 142 MET A O 1
ATOM 1178 N N . LEU A 1 143 ? -25.881 -4.673 12.818 1.00 85.31 143 LEU A N 1
ATOM 1179 C CA . LEU A 1 143 ? -27.247 -4.518 13.315 1.00 85.31 143 LEU A CA 1
ATOM 1180 C C . LEU A 1 143 ? -27.887 -3.207 12.846 1.00 85.31 143 LEU A C 1
ATOM 1182 O O . LEU A 1 143 ? -29.052 -3.178 12.452 1.00 85.31 143 LEU A O 1
ATOM 1186 N N . MET A 1 144 ? -27.147 -2.099 12.885 1.00 86.44 144 MET A N 1
ATOM 1187 C CA . MET A 1 144 ? -27.686 -0.812 12.442 1.00 86.44 144 MET A CA 1
ATOM 1188 C C . MET A 1 144 ? -27.934 -0.802 10.932 1.00 86.44 144 MET A C 1
ATOM 1190 O O . MET A 1 144 ? -28.959 -0.291 10.481 1.00 86.44 144 MET A O 1
ATOM 1194 N N . ARG A 1 145 ? -27.057 -1.432 10.149 1.00 86.31 145 ARG A N 1
ATOM 1195 C CA . ARG A 1 145 ? -27.251 -1.569 8.701 1.00 86.31 145 ARG A CA 1
ATOM 1196 C C . ARG A 1 145 ? -28.409 -2.494 8.340 1.00 86.31 145 ARG A C 1
ATOM 1198 O O . ARG A 1 145 ? -29.177 -2.151 7.445 1.00 86.31 145 ARG A O 1
ATOM 1205 N N . SER A 1 146 ? -28.597 -3.609 9.050 1.00 81.69 146 SER A N 1
ATOM 1206 C CA . SER A 1 146 ? -29.727 -4.522 8.800 1.00 81.69 146 SER A CA 1
ATOM 1207 C C . SER A 1 146 ? -31.087 -3.875 9.081 1.00 81.69 146 SER A C 1
ATOM 1209 O O . SER A 1 146 ? -32.085 -4.237 8.467 1.00 81.69 146 SER A O 1
ATOM 1211 N N . ARG A 1 147 ? -31.121 -2.850 9.941 1.00 84.88 147 ARG A N 1
ATOM 1212 C CA . ARG A 1 147 ? -32.298 -2.006 10.203 1.00 84.88 147 ARG A CA 1
ATOM 1213 C C . ARG A 1 147 ? -32.532 -0.907 9.154 1.00 84.88 147 ARG A C 1
ATOM 1215 O O . ARG A 1 147 ? -33.423 -0.083 9.333 1.00 84.88 147 ARG A O 1
ATOM 1222 N N . GLY A 1 148 ? -31.740 -0.869 8.082 1.00 84.50 148 GLY A N 1
ATOM 1223 C CA . GLY A 1 148 ? -31.878 0.091 6.983 1.00 84.50 148 GLY A CA 1
ATOM 1224 C C . GLY A 1 148 ? -31.145 1.420 7.189 1.00 84.50 148 GLY A C 1
ATOM 1225 O O . GLY A 1 148 ? -31.287 2.327 6.368 1.00 84.50 148 GLY A O 1
ATOM 1226 N N . TYR A 1 149 ? -30.343 1.566 8.249 1.00 78.12 149 TYR A N 1
ATOM 1227 C CA . TYR A 1 149 ? -29.533 2.769 8.444 1.00 78.12 149 TYR A CA 1
ATOM 1228 C C . TYR A 1 149 ? -28.227 2.687 7.648 1.00 78.12 149 TYR A C 1
ATOM 1230 O O . TYR A 1 149 ? -27.501 1.702 7.737 1.00 78.12 149 TYR A O 1
ATOM 1238 N N . GLN A 1 150 ? -27.858 3.762 6.941 1.00 77.44 150 GLN A N 1
ATOM 1239 C CA . GLN A 1 150 ? -26.560 3.831 6.249 1.00 77.44 150 GLN A CA 1
ATOM 1240 C C . GLN A 1 150 ? -25.377 3.702 7.229 1.00 77.44 150 GLN A C 1
ATOM 1242 O O . GLN A 1 150 ? -24.410 2.998 6.959 1.00 77.44 150 GLN A O 1
ATOM 1247 N N . TYR A 1 151 ? -25.470 4.361 8.392 1.00 83.94 151 TYR A N 1
ATOM 1248 C CA . TYR A 1 151 ? -24.546 4.237 9.533 1.00 83.94 151 TYR A CA 1
ATOM 1249 C C . TYR A 1 151 ? -23.044 4.465 9.231 1.00 83.94 151 TYR A C 1
ATOM 1251 O O . TYR A 1 151 ? -22.180 4.092 10.024 1.00 83.94 151 TYR A O 1
ATOM 1259 N N . GLU A 1 152 ? -22.710 5.109 8.106 1.00 76.31 152 GLU A N 1
ATOM 1260 C CA . GLU A 1 152 ? -21.328 5.285 7.631 1.00 76.31 152 GLU A CA 1
ATOM 1261 C C . GLU A 1 152 ? -20.483 6.184 8.543 1.00 76.31 152 GLU A C 1
ATOM 1263 O O . GLU A 1 152 ? -19.345 5.856 8.884 1.00 76.31 152 GLU A O 1
ATOM 1268 N N . ALA A 1 153 ? -21.040 7.318 8.981 1.00 68.00 153 ALA A N 1
ATOM 1269 C CA . ALA A 1 153 ? -20.323 8.260 9.838 1.00 68.00 153 ALA A CA 1
ATOM 1270 C C . ALA A 1 153 ? -20.014 7.646 11.213 1.00 68.00 153 ALA A C 1
ATOM 1272 O O . ALA A 1 153 ? -18.913 7.808 11.740 1.00 68.00 153 ALA A O 1
ATOM 1273 N N . GLN A 1 154 ? -20.968 6.910 11.782 1.00 78.12 154 GLN A N 1
ATOM 1274 C CA . GLN A 1 154 ? -20.826 6.230 13.066 1.00 78.12 154 GLN A CA 1
ATOM 1275 C C . GLN A 1 154 ? -19.843 5.063 12.963 1.00 78.12 154 GLN A C 1
ATOM 1277 O O . GLN A 1 154 ? -18.940 4.963 13.791 1.00 78.12 154 GLN A O 1
ATOM 1282 N N . ALA A 1 155 ? -19.945 4.241 11.913 1.00 76.88 155 ALA A N 1
ATOM 1283 C CA . ALA A 1 155 ? -18.982 3.175 11.646 1.00 76.88 155 ALA A CA 1
ATOM 1284 C C . ALA A 1 155 ? -17.552 3.726 11.508 1.00 76.88 155 ALA A C 1
ATOM 1286 O O . ALA A 1 155 ? -16.610 3.153 12.054 1.00 76.88 155 ALA A O 1
ATOM 1287 N N . HIS A 1 156 ? -17.379 4.879 10.854 1.00 76.69 156 HIS A N 1
ATOM 1288 C CA . HIS A 1 156 ? -16.081 5.547 10.763 1.00 76.69 156 HIS A CA 1
ATOM 1289 C C . HIS A 1 156 ? -15.530 5.977 12.133 1.00 76.69 156 HIS A C 1
ATOM 1291 O O . HIS A 1 156 ? -14.340 5.800 12.402 1.00 76.69 156 HIS A O 1
ATOM 1297 N N . TRP A 1 157 ? -16.378 6.524 13.009 1.00 78.38 157 TRP A N 1
ATOM 1298 C CA . TRP A 1 157 ? -15.984 6.895 14.372 1.00 78.38 157 TRP A CA 1
ATOM 1299 C C . TRP A 1 157 ? -15.601 5.681 15.221 1.00 78.38 157 TRP A C 1
ATOM 1301 O O . TRP A 1 157 ? -14.563 5.721 15.882 1.00 78.38 157 TRP A O 1
ATOM 1311 N N . LEU A 1 158 ? -16.375 4.595 15.147 1.00 82.44 158 LEU A N 1
ATOM 1312 C CA . LEU A 1 158 ? -16.069 3.339 15.837 1.00 82.44 158 LEU A CA 1
ATOM 1313 C C . LEU A 1 158 ? -14.738 2.753 15.363 1.00 82.44 158 LEU A C 1
ATOM 1315 O O . LEU A 1 158 ? -13.913 2.374 16.182 1.00 82.44 158 LEU A O 1
ATOM 1319 N N . LEU A 1 159 ? -14.453 2.794 14.060 1.00 82.56 159 LEU A N 1
ATOM 1320 C CA . LEU A 1 159 ? -13.154 2.379 13.519 1.00 82.56 159 LEU A CA 1
ATOM 1321 C C . LEU A 1 159 ? -11.987 3.253 14.000 1.00 82.56 159 LEU A C 1
ATOM 1323 O O . LEU A 1 159 ? -10.850 2.787 14.079 1.00 82.56 159 LEU A O 1
ATOM 1327 N N . ARG A 1 160 ? -12.231 4.535 14.295 1.00 81.81 160 ARG A N 1
ATOM 1328 C CA . ARG A 1 160 ? -11.203 5.425 14.850 1.00 81.81 160 ARG A CA 1
ATOM 1329 C C . ARG A 1 160 ? -10.915 5.093 16.313 1.00 81.81 160 ARG A C 1
ATOM 1331 O O . ARG A 1 160 ? -9.748 5.112 16.698 1.00 81.81 160 ARG A O 1
ATOM 1338 N N . PHE A 1 161 ? -11.948 4.779 17.090 1.00 82.81 161 PHE A N 1
ATOM 1339 C CA . PHE A 1 161 ? -11.803 4.323 18.470 1.00 82.81 161 PHE A CA 1
ATOM 1340 C C . PHE A 1 161 ? -11.153 2.936 18.547 1.00 82.81 161 PHE A C 1
ATOM 1342 O O . PHE A 1 161 ? -10.181 2.753 19.269 1.00 82.81 161 PHE A O 1
ATOM 1349 N N . ASP A 1 162 ? -11.597 1.997 17.716 1.00 86.94 162 ASP A N 1
ATOM 1350 C CA . ASP A 1 162 ? -11.000 0.669 17.564 1.00 86.94 162 ASP A CA 1
ATOM 1351 C C . ASP A 1 162 ? -9.496 0.740 17.274 1.00 86.94 162 ASP A C 1
ATOM 1353 O O . ASP A 1 162 ? -8.691 0.067 17.916 1.00 86.94 162 ASP A O 1
ATOM 1357 N N . ARG A 1 163 ? -9.094 1.623 16.352 1.00 84.25 163 ARG A N 1
ATOM 1358 C CA . ARG A 1 163 ? -7.678 1.855 16.054 1.00 84.25 163 ARG A CA 1
ATOM 1359 C C . ARG A 1 163 ? -6.912 2.390 17.259 1.00 84.25 163 ARG A C 1
ATOM 1361 O O . ARG A 1 163 ? -5.777 1.981 17.467 1.00 84.25 163 ARG A O 1
ATOM 1368 N N . PHE A 1 164 ? -7.507 3.313 18.011 1.00 84.88 164 PHE A N 1
ATOM 1369 C CA . PHE A 1 164 ? -6.901 3.839 19.230 1.00 84.88 164 PHE A CA 1
ATOM 1370 C C . PHE A 1 164 ? -6.658 2.707 20.238 1.00 84.88 164 PHE A C 1
ATOM 1372 O O . PHE A 1 164 ? -5.533 2.532 20.686 1.00 84.88 164 PHE A O 1
ATOM 1379 N N . LEU A 1 165 ? -7.654 1.859 20.498 1.00 86.88 165 LEU A N 1
ATOM 1380 C CA . LEU A 1 165 ? -7.502 0.730 21.422 1.00 86.88 165 LEU A CA 1
ATOM 1381 C C . LEU A 1 165 ? -6.466 -0.305 20.961 1.00 86.88 165 LEU A C 1
ATOM 1383 O O . LEU A 1 165 ? -5.764 -0.865 21.793 1.00 86.88 165 LEU A O 1
ATOM 1387 N N . GLN A 1 166 ? -6.329 -0.540 19.653 1.00 86.88 166 GLN A N 1
ATOM 1388 C CA . GLN A 1 166 ? -5.292 -1.440 19.128 1.00 86.88 166 GLN A CA 1
ATOM 1389 C C . GLN A 1 166 ? -3.866 -0.897 19.305 1.00 86.88 166 GLN A C 1
ATOM 1391 O O . GLN A 1 166 ? -2.926 -1.682 19.389 1.00 86.88 166 GLN A O 1
ATOM 1396 N N . VAL A 1 167 ? -3.693 0.427 19.363 1.00 83.81 167 VAL A N 1
ATOM 1397 C CA . VAL A 1 167 ? -2.394 1.070 19.641 1.00 83.81 167 VAL A CA 1
ATOM 1398 C C . VAL A 1 167 ? -2.102 1.128 21.146 1.00 83.81 167 VAL A C 1
ATOM 1400 O O . VAL A 1 167 ? -0.945 1.247 21.536 1.00 83.81 167 VAL A O 1
ATOM 1403 N N . HIS A 1 168 ? -3.135 0.988 21.977 1.00 84.81 168 HIS A N 1
ATOM 1404 C CA . HIS A 1 168 ? -3.078 1.109 23.431 1.00 84.81 168 HIS A CA 1
ATOM 1405 C C . HIS A 1 168 ? -3.512 -0.195 24.131 1.00 84.81 168 HIS A C 1
ATOM 1407 O O . HIS A 1 168 ? -4.554 -0.225 24.801 1.00 84.81 168 HIS A O 1
ATOM 1413 N N . PRO A 1 169 ? -2.754 -1.303 23.984 1.00 86.31 169 PRO A N 1
ATOM 1414 C CA . PRO A 1 169 ? -3.116 -2.601 24.559 1.00 86.31 169 PRO A CA 1
ATOM 1415 C C . PRO A 1 169 ? -3.205 -2.579 26.094 1.00 86.31 169 PRO A C 1
ATOM 1417 O O . PRO A 1 169 ? -3.928 -3.383 26.681 1.00 86.31 169 PRO A O 1
ATOM 1420 N N . GLU A 1 170 ? -2.545 -1.633 26.766 1.00 89.19 170 GLU A N 1
ATOM 1421 C CA . GLU A 1 170 ? -2.666 -1.393 28.206 1.00 89.19 170 GLU A CA 1
ATOM 1422 C C . GLU A 1 170 ? -4.088 -1.008 28.640 1.00 89.19 170 GLU A C 1
ATOM 1424 O O . GLU A 1 170 ? -4.461 -1.189 29.802 1.00 89.19 170 GLU A O 1
ATOM 1429 N N . LEU A 1 171 ? -4.898 -0.481 27.717 1.00 87.94 171 LEU A N 1
ATOM 1430 C CA . LEU A 1 171 ? -6.294 -0.151 27.971 1.00 87.94 171 LEU A CA 1
ATOM 1431 C C . LEU A 1 171 ? -7.205 -1.372 27.864 1.00 87.94 171 LEU A C 1
ATOM 1433 O O . LEU A 1 171 ? -8.311 -1.315 28.386 1.00 87.94 171 LEU A O 1
ATOM 1437 N N . ALA A 1 172 ? -6.760 -2.480 27.261 1.00 86.12 172 ALA A N 1
ATOM 1438 C CA . ALA A 1 172 ? -7.613 -3.637 26.979 1.00 86.12 172 ALA A CA 1
ATOM 1439 C C . ALA A 1 172 ? -8.238 -4.271 28.235 1.00 86.12 172 ALA A C 1
ATOM 1441 O O . ALA A 1 172 ? -9.308 -4.863 28.155 1.00 86.12 172 ALA A O 1
ATOM 1442 N N . LYS A 1 173 ? -7.580 -4.132 29.393 1.00 84.94 173 LYS A N 1
ATOM 1443 C CA . LYS A 1 173 ? -8.054 -4.645 30.691 1.00 84.94 173 LYS A CA 1
ATOM 1444 C C . LYS A 1 173 ? -8.794 -3.600 31.531 1.00 84.94 173 LYS A C 1
ATOM 1446 O O . LYS A 1 173 ? -9.209 -3.900 32.647 1.00 84.94 173 LYS A O 1
ATOM 1451 N N . LYS A 1 174 ? -8.901 -2.361 31.050 1.00 86.00 174 LYS A N 1
ATOM 1452 C CA . LYS A 1 174 ? -9.550 -1.272 31.782 1.00 86.00 174 LYS A CA 1
ATOM 1453 C C . LYS A 1 174 ? -11.059 -1.265 31.514 1.00 86.00 174 LYS A C 1
ATOM 1455 O O . LYS A 1 174 ? -11.494 -1.754 30.476 1.00 86.00 174 LYS A O 1
ATOM 1460 N N . PRO A 1 175 ? -11.871 -0.696 32.418 1.00 83.50 175 PRO A N 1
ATOM 1461 C CA . PRO A 1 175 ? -13.285 -0.483 32.135 1.00 83.50 175 PRO A CA 1
ATOM 1462 C C . PRO A 1 175 ? -13.472 0.482 30.951 1.00 83.50 175 PRO A C 1
ATOM 1464 O O . PRO A 1 175 ? -12.607 1.323 30.671 1.00 83.50 175 PRO A O 1
ATOM 1467 N N . LEU A 1 176 ? -14.611 0.372 30.261 1.00 75.25 176 LEU A N 1
ATOM 1468 C CA . LEU A 1 176 ? -14.943 1.165 29.070 1.00 75.25 176 LEU A CA 1
ATOM 1469 C C . LEU A 1 176 ? -14.817 2.675 29.328 1.00 75.25 176 LEU A C 1
ATOM 1471 O O . LEU A 1 176 ? -14.336 3.423 28.480 1.00 75.25 176 LEU A O 1
ATOM 1475 N N . GLU A 1 177 ? -15.194 3.127 30.518 1.00 77.19 177 GLU A N 1
ATOM 1476 C CA . GLU A 1 177 ? -15.128 4.524 30.943 1.00 77.19 177 GLU A CA 1
ATOM 1477 C C . GLU A 1 177 ? -13.688 5.049 30.920 1.00 77.19 177 GLU A C 1
ATOM 1479 O O . GLU A 1 177 ? -13.422 6.161 30.453 1.00 77.19 177 GLU A O 1
ATOM 1484 N N . ALA A 1 178 ? -12.735 4.231 31.371 1.00 76.94 178 ALA A N 1
ATOM 1485 C CA . ALA A 1 178 ? -11.322 4.578 31.347 1.00 76.94 178 ALA A CA 1
ATOM 1486 C C . ALA A 1 178 ? -10.775 4.597 29.911 1.00 76.94 178 ALA A C 1
ATOM 1488 O O . ALA A 1 178 ? -10.023 5.505 29.562 1.00 76.94 178 ALA A O 1
ATOM 1489 N N . MET A 1 179 ? -11.198 3.657 29.058 1.00 83.38 179 MET A N 1
ATOM 1490 C CA . MET A 1 179 ? -10.846 3.648 27.632 1.00 83.38 179 MET A CA 1
ATOM 1491 C C . MET A 1 179 ? -11.324 4.922 26.916 1.00 83.38 179 MET A C 1
ATOM 1493 O O . MET A 1 179 ? -10.559 5.547 26.178 1.00 83.38 179 MET A O 1
ATOM 1497 N N . LEU A 1 180 ? -12.576 5.332 27.152 1.00 81.56 180 LEU A N 1
ATOM 1498 C CA . LEU A 1 180 ? -13.166 6.540 26.566 1.00 81.56 180 LEU A CA 1
ATOM 1499 C C . LEU A 1 180 ? -12.491 7.814 27.079 1.00 81.56 180 LEU A C 1
ATOM 1501 O O . LEU A 1 180 ? -12.229 8.726 26.296 1.00 81.56 180 LEU A O 1
ATOM 1505 N N . THR A 1 181 ? -12.157 7.858 28.370 1.00 79.25 181 THR A N 1
ATOM 1506 C CA . THR A 1 181 ? -11.431 8.985 28.972 1.00 79.25 181 THR A CA 1
ATOM 1507 C C . THR A 1 181 ? -10.044 9.134 28.347 1.00 79.25 181 THR A C 1
ATOM 1509 O O . THR A 1 181 ? -9.669 10.228 27.923 1.00 79.25 181 THR A O 1
ATOM 1512 N N . SER A 1 182 ? -9.301 8.030 28.208 1.00 77.38 182 SER A N 1
ATOM 1513 C CA . SER A 1 182 ? -7.995 8.032 27.541 1.00 77.38 182 SER A CA 1
ATOM 1514 C C . SER A 1 182 ? -8.097 8.448 26.072 1.00 77.38 182 SER A C 1
ATOM 1516 O O . SER A 1 182 ? -7.273 9.228 25.599 1.00 77.38 182 SER A O 1
ATOM 1518 N N . TRP A 1 183 ? -9.129 8.003 25.352 1.00 84.50 183 TRP A N 1
ATOM 1519 C CA . TRP A 1 183 ? -9.347 8.409 23.963 1.00 84.50 183 TRP A CA 1
ATOM 1520 C C . TRP A 1 183 ? -9.691 9.899 23.819 1.00 84.50 183 TRP A C 1
ATOM 1522 O O . TRP A 1 183 ? -9.205 10.564 22.900 1.00 84.50 183 TRP A O 1
ATOM 1532 N N . ALA A 1 184 ? -10.503 10.440 24.730 1.00 77.88 184 ALA A N 1
ATOM 1533 C CA . ALA A 1 184 ? -10.836 11.860 24.761 1.00 77.88 184 ALA A CA 1
ATOM 1534 C C . ALA A 1 184 ? -9.603 12.731 25.051 1.00 77.88 184 ALA A C 1
ATOM 1536 O O . ALA A 1 184 ? -9.435 13.773 24.416 1.00 77.88 184 ALA A O 1
ATOM 1537 N N . ALA A 1 185 ? -8.729 12.277 25.955 1.00 76.62 185 ALA A N 1
ATOM 1538 C CA . ALA A 1 185 ? -7.474 12.947 26.287 1.00 76.62 185 ALA A CA 1
ATOM 1539 C C . ALA A 1 185 ? -6.447 12.896 25.140 1.00 76.62 185 ALA A C 1
ATOM 1541 O O . ALA A 1 185 ? -5.698 13.846 24.938 1.00 76.62 185 ALA A O 1
ATOM 1542 N N . ALA A 1 186 ? -6.445 11.827 24.339 1.00 69.81 186 ALA A N 1
ATOM 1543 C CA . ALA A 1 186 ? -5.497 11.617 23.244 1.00 69.81 186 ALA A CA 1
ATOM 1544 C C . ALA A 1 186 ? -5.790 12.426 21.960 1.00 69.81 186 ALA 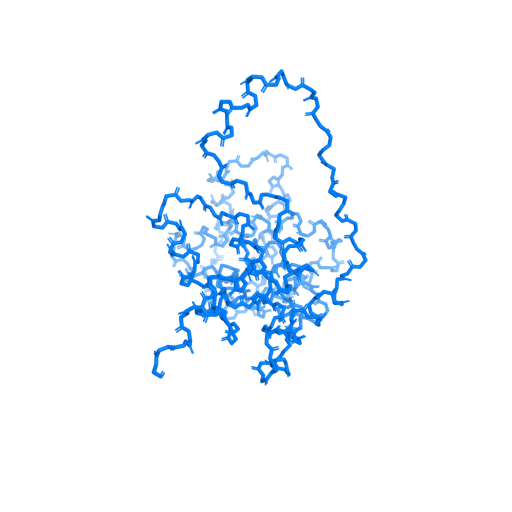A C 1
ATOM 1546 O O . ALA A 1 186 ? -5.193 12.157 20.913 1.00 69.81 186 ALA A O 1
ATOM 1547 N N . LYS A 1 187 ? -6.722 13.393 21.974 1.00 58.78 187 LYS A N 1
ATOM 1548 C CA . LYS A 1 187 ? -7.012 14.191 20.772 1.00 58.78 187 LYS A CA 1
ATOM 1549 C C . LYS A 1 187 ? -5.768 14.987 20.345 1.00 58.78 187 LYS A C 1
ATOM 1551 O O . LYS A 1 187 ? -5.300 15.820 21.115 1.00 58.78 187 LYS A O 1
ATOM 1556 N N . PRO A 1 188 ? -5.271 14.820 19.103 1.00 42.91 188 PRO A N 1
ATOM 1557 C CA . PRO A 1 188 ? -4.243 15.706 18.589 1.00 42.91 188 PRO A CA 1
ATOM 1558 C C . PRO A 1 188 ? -4.838 17.105 18.414 1.00 42.91 188 PRO A C 1
ATOM 1560 O O . PRO A 1 188 ? -5.964 17.245 17.925 1.00 42.91 188 PRO A O 1
ATOM 1563 N N . THR A 1 189 ? -4.065 18.130 18.765 1.00 35.50 189 THR A N 1
ATOM 1564 C CA . THR A 1 189 ? -4.236 19.537 18.380 1.00 35.50 189 THR A CA 1
ATOM 1565 C C . THR A 1 189 ? -4.255 19.649 16.851 1.00 35.50 189 THR A C 1
ATOM 1567 O O . THR A 1 189 ? -3.265 19.935 16.191 1.00 35.50 189 THR A O 1
ATOM 1570 N N . GLY A 1 190 ? -5.403 19.341 16.260 1.00 30.56 190 GLY A N 1
ATOM 1571 C CA . GLY A 1 190 ? -5.660 19.383 14.830 1.00 30.56 190 GLY A CA 1
ATOM 1572 C C . GLY A 1 190 ? -7.121 19.739 14.631 1.00 30.56 190 GLY A C 1
ATOM 1573 O O . GLY A 1 190 ? -8.005 18.888 14.717 1.00 30.56 190 GLY A O 1
ATOM 1574 N N . THR A 1 191 ? -7.363 21.028 14.438 1.00 27.86 191 THR A N 1
ATOM 1575 C CA . THR A 1 191 ? -8.659 21.683 14.296 1.00 27.86 191 THR A CA 1
ATOM 1576 C C . THR A 1 191 ? -9.578 20.952 13.311 1.00 27.86 191 THR A C 1
ATOM 1578 O O . THR A 1 191 ? -9.465 21.120 12.101 1.00 27.86 191 THR A O 1
ATOM 1581 N N . VAL A 1 192 ? -10.556 20.196 13.816 1.00 26.69 192 VAL A N 1
ATOM 1582 C CA . VAL A 1 192 ? -11.809 19.962 13.085 1.00 26.69 192 VAL A CA 1
ATOM 1583 C C . VAL A 1 192 ? -12.803 20.982 13.620 1.00 26.69 192 VAL A C 1
ATOM 1585 O O . VAL A 1 192 ? -13.479 20.752 14.621 1.00 26.69 192 VAL A O 1
ATOM 1588 N N . ARG A 1 193 ? -12.850 22.148 12.963 1.00 24.12 193 ARG A N 1
ATOM 1589 C CA . ARG A 1 193 ? -13.959 23.101 13.086 1.00 24.12 193 ARG A CA 1
ATOM 1590 C C . ARG A 1 193 ? -15.233 22.356 12.699 1.00 24.12 193 ARG A C 1
ATOM 1592 O O . ARG A 1 193 ? -15.424 22.029 11.531 1.00 24.12 193 ARG A O 1
ATOM 1599 N N . ILE A 1 194 ? -16.106 22.108 13.668 1.00 27.88 194 ILE A N 1
ATOM 1600 C CA . ILE A 1 194 ? -17.501 21.760 13.399 1.00 27.88 194 ILE A CA 1
ATOM 1601 C C . ILE A 1 194 ? -18.163 23.060 12.936 1.00 27.88 194 ILE A C 1
ATOM 1603 O O . ILE A 1 194 ? -18.634 23.856 13.737 1.00 27.88 194 ILE A O 1
ATOM 1607 N N . SER A 1 195 ? -18.098 23.326 11.634 1.00 29.36 195 SER A N 1
ATOM 1608 C CA . SER A 1 195 ? -18.844 24.401 10.990 1.00 29.36 195 SER A CA 1
ATOM 1609 C C . SER A 1 195 ? -19.966 23.774 10.182 1.00 29.36 195 SER A C 1
ATOM 1611 O O . SER A 1 195 ? -19.730 23.306 9.072 1.00 29.36 195 SER A O 1
ATOM 1613 N N . VAL A 1 196 ? -21.183 23.821 10.717 1.00 25.86 196 VAL A N 1
ATOM 1614 C CA . VAL A 1 196 ? -22.400 23.847 9.901 1.00 25.86 196 VAL A CA 1
ATOM 1615 C C . VAL A 1 196 ? -23.318 24.920 10.486 1.00 25.86 196 VAL A C 1
ATOM 1617 O O . VAL A 1 196 ? -24.239 24.630 11.237 1.00 25.86 196 VAL A O 1
ATOM 1620 N N . CYS A 1 197 ? -23.041 26.179 10.145 1.00 34.50 197 CYS A N 1
ATOM 1621 C CA . CYS A 1 197 ? -24.110 27.146 9.912 1.00 34.50 197 CYS A CA 1
ATOM 1622 C C . CYS A 1 197 ? -24.353 27.147 8.404 1.00 34.50 197 CYS A C 1
ATOM 1624 O O . CYS A 1 197 ? -23.446 27.444 7.628 1.00 34.50 197 CYS A O 1
ATOM 1626 N N . GLY A 1 198 ? -25.563 26.788 7.988 1.00 25.56 198 GLY A N 1
ATOM 1627 C CA . GLY A 1 198 ? -25.956 26.792 6.587 1.00 25.56 198 GLY A CA 1
ATOM 1628 C C . GLY A 1 198 ? -27.456 26.993 6.446 1.00 25.56 198 GLY A C 1
ATOM 1629 O O . GLY A 1 198 ? -28.183 26.014 6.452 1.00 25.56 198 GLY A O 1
ATOM 1630 N N . ARG A 1 199 ? -27.837 28.272 6.308 1.00 29.11 199 ARG A N 1
ATOM 1631 C CA . ARG A 1 199 ? -29.093 28.856 5.793 1.00 29.11 199 ARG A CA 1
ATOM 1632 C C . ARG A 1 199 ? -30.430 28.365 6.374 1.00 29.11 199 ARG A C 1
ATOM 1634 O O . ARG A 1 199 ? -30.763 27.191 6.341 1.00 29.11 199 ARG A O 1
ATOM 1641 N N . ALA A 1 200 ? -31.223 29.338 6.828 1.00 32.28 200 ALA A N 1
ATOM 1642 C CA . ALA A 1 200 ? -32.602 29.170 7.264 1.00 32.28 200 ALA A CA 1
ATOM 1643 C C . ALA A 1 200 ? -33.439 28.505 6.161 1.00 32.28 200 ALA A C 1
ATOM 1645 O O . ALA A 1 200 ? -33.687 29.095 5.112 1.00 32.28 200 ALA A O 1
ATOM 1646 N N . VAL A 1 201 ? -33.839 27.262 6.410 1.00 35.56 201 VAL A N 1
ATOM 1647 C CA . VAL A 1 201 ? -34.898 26.580 5.671 1.00 35.56 201 VAL A CA 1
ATOM 1648 C C . VAL A 1 201 ? -36.159 26.725 6.510 1.00 35.56 201 VAL A C 1
ATOM 1650 O O . VAL A 1 201 ? -36.107 26.554 7.729 1.00 35.56 201 VAL A O 1
ATOM 1653 N N . ASP A 1 202 ? -37.261 27.078 5.856 1.00 33.19 202 ASP A N 1
ATOM 1654 C CA . ASP A 1 202 ? -38.559 27.312 6.482 1.00 33.19 202 ASP A CA 1
ATOM 1655 C C . ASP A 1 202 ? -38.967 26.151 7.415 1.00 33.19 202 ASP A C 1
ATOM 1657 O O . ASP A 1 202 ? -38.770 24.965 7.115 1.00 33.19 202 ASP A O 1
ATOM 1661 N N . HIS A 1 203 ? -39.517 26.512 8.574 1.00 33.88 203 HIS A N 1
ATOM 1662 C CA . HIS A 1 203 ? -39.758 25.660 9.739 1.00 33.88 203 HIS A CA 1
ATOM 1663 C C . HIS A 1 203 ? -40.613 24.426 9.400 1.00 33.88 203 HIS A C 1
ATOM 1665 O O . HIS A 1 203 ? -40.399 23.340 9.945 1.00 33.88 203 HIS A O 1
ATOM 1671 N N . GLN A 1 204 ? -41.530 24.550 8.435 1.00 35.94 204 GLN A N 1
ATOM 1672 C CA . GLN A 1 204 ? -42.390 23.447 7.999 1.00 35.94 204 GLN A CA 1
ATOM 1673 C C . GLN A 1 204 ? -41.670 22.420 7.104 1.00 35.94 204 GLN A C 1
ATOM 1675 O O . GLN A 1 204 ? -41.916 21.218 7.237 1.00 35.94 204 GLN A O 1
ATOM 1680 N N . ALA A 1 205 ? -40.720 22.841 6.262 1.00 36.62 205 ALA A N 1
ATOM 1681 C CA . ALA A 1 205 ? -39.920 21.927 5.440 1.00 36.62 205 ALA A CA 1
ATOM 1682 C C . ALA A 1 205 ? -38.902 21.138 6.288 1.00 36.62 205 ALA A C 1
ATOM 1684 O O . ALA A 1 205 ? -38.661 19.951 6.045 1.00 36.62 205 ALA A O 1
ATOM 1685 N N . ALA A 1 206 ? -38.373 21.760 7.348 1.00 33.94 206 ALA A N 1
ATOM 1686 C CA . ALA A 1 206 ? -37.526 21.094 8.337 1.00 33.94 206 ALA A CA 1
ATOM 1687 C C . ALA A 1 206 ? -38.289 20.008 9.130 1.00 33.94 206 ALA A C 1
ATOM 1689 O O . ALA A 1 206 ? -37.749 18.930 9.391 1.00 33.94 206 ALA A O 1
ATOM 1690 N N . MET A 1 207 ? -39.566 20.249 9.452 1.00 31.14 207 MET A N 1
ATOM 1691 C CA . MET A 1 207 ? -40.435 19.305 10.172 1.00 31.14 207 MET A CA 1
ATOM 1692 C C . MET A 1 207 ? -40.799 18.063 9.335 1.00 31.14 207 MET A C 1
ATOM 1694 O O . MET A 1 207 ? -40.871 16.954 9.872 1.00 31.14 207 MET A O 1
ATOM 1698 N N . ALA A 1 208 ? -40.966 18.211 8.016 1.00 32.94 208 ALA A N 1
ATOM 1699 C CA . ALA A 1 208 ? -41.244 17.091 7.110 1.00 32.94 208 ALA A CA 1
ATOM 1700 C C . ALA A 1 208 ? -40.025 16.161 6.915 1.00 32.94 208 ALA A C 1
ATOM 1702 O O . ALA A 1 208 ? -40.181 14.939 6.885 1.00 32.94 208 ALA A O 1
ATOM 1703 N N . LEU A 1 209 ? -38.804 16.712 6.876 1.00 37.19 209 LEU A N 1
ATOM 1704 C CA . LEU A 1 209 ? -37.552 15.936 6.874 1.00 37.19 209 LEU A CA 1
ATOM 1705 C C . LEU A 1 209 ? -37.232 15.310 8.245 1.00 37.19 209 LEU A C 1
ATOM 1707 O O . LEU A 1 209 ? -36.644 14.227 8.306 1.00 37.19 209 LEU A O 1
ATOM 1711 N N . MET A 1 210 ? -37.670 15.930 9.348 1.00 32.38 210 MET A N 1
ATOM 1712 C CA . MET A 1 210 ? -37.511 15.392 10.707 1.00 32.38 210 MET A CA 1
ATOM 1713 C C . MET A 1 210 ? -38.290 14.091 10.953 1.00 32.38 210 MET A C 1
ATOM 1715 O O . MET A 1 210 ? -37.841 13.271 11.751 1.00 32.38 210 MET A O 1
ATOM 1719 N N . LYS A 1 211 ? -39.407 13.838 10.254 1.00 34.56 211 LYS A N 1
ATOM 1720 C CA . LYS A 1 211 ? -40.170 12.582 10.414 1.00 34.56 211 LYS A CA 1
ATOM 1721 C C . LYS A 1 211 ? -39.477 11.338 9.829 1.00 34.56 211 LYS A C 1
ATOM 1723 O O . LYS A 1 211 ? -39.934 10.230 10.091 1.00 34.56 211 LYS A O 1
ATOM 1728 N N . ARG A 1 212 ? -38.368 11.481 9.085 1.00 36.91 212 ARG A N 1
ATOM 1729 C CA . ARG A 1 212 ? -37.577 10.356 8.529 1.00 36.91 212 ARG A CA 1
ATOM 1730 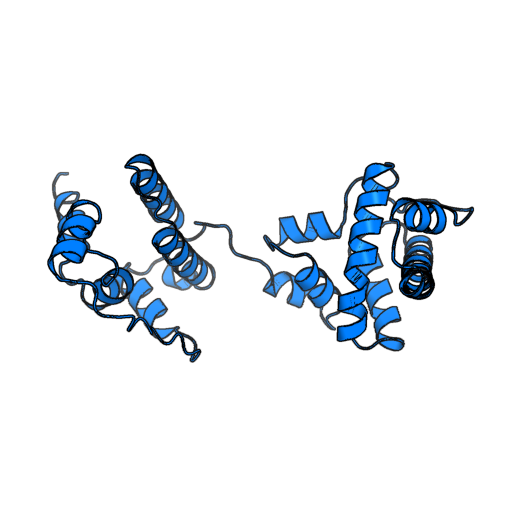C C . ARG A 1 212 ? -36.153 10.232 9.081 1.00 36.91 212 ARG A C 1
ATOM 1732 O O . ARG A 1 212 ? -35.405 9.372 8.626 1.00 36.91 212 ARG A O 1
ATOM 1739 N N . SER A 1 213 ? -35.766 11.043 10.062 1.00 31.86 213 SER A N 1
ATOM 1740 C CA . SER A 1 213 ? -34.412 11.023 10.618 1.00 31.86 213 SER A CA 1
ATOM 1741 C C . SER A 1 213 ? -34.470 10.978 12.142 1.00 31.86 213 SER A C 1
ATOM 1743 O O . SER A 1 213 ? -34.909 11.951 12.761 1.00 31.86 213 SER A O 1
ATOM 1745 N N . PRO A 1 214 ? -34.051 9.879 12.797 1.00 37.34 214 PRO A N 1
ATOM 1746 C CA . PRO A 1 214 ? -33.945 9.884 14.243 1.00 37.34 214 PRO A CA 1
ATOM 1747 C C . PRO A 1 214 ? -32.832 10.848 14.657 1.00 37.34 214 PRO A C 1
ATOM 1749 O O . PRO A 1 214 ? -31.649 10.616 14.402 1.00 37.34 214 PRO A O 1
ATOM 1752 N N . LYS A 1 215 ? -33.252 11.948 15.289 1.00 39.94 215 LYS A N 1
ATOM 1753 C CA . LYS A 1 215 ? -32.477 12.854 16.145 1.00 39.94 215 LYS A CA 1
ATOM 1754 C C . LYS A 1 215 ? -31.257 12.160 16.775 1.00 39.94 215 LYS A C 1
ATOM 1756 O O . LYS A 1 215 ? -31.421 11.545 17.814 1.00 39.94 215 LYS A O 1
ATOM 1761 N N . ILE A 1 216 ? -30.050 12.264 16.207 1.00 39.38 216 ILE A N 1
ATOM 1762 C CA . ILE A 1 216 ? -28.794 11.861 16.894 1.00 39.38 216 ILE A CA 1
ATOM 1763 C C . ILE A 1 216 ? -27.530 12.499 16.282 1.00 39.38 216 ILE A C 1
ATOM 1765 O O . ILE A 1 216 ? -26.428 12.295 16.777 1.00 39.38 216 ILE A O 1
ATOM 1769 N N . THR A 1 217 ? -27.621 13.348 15.257 1.00 36.34 217 THR A N 1
ATOM 1770 C CA . THR A 1 217 ? -26.412 13.898 14.604 1.00 36.34 217 THR A CA 1
ATOM 1771 C C . THR A 1 217 ? -25.609 14.869 15.485 1.00 36.34 217 THR A C 1
ATOM 1773 O O . THR A 1 217 ? -24.426 15.079 15.239 1.00 36.34 217 THR A O 1
ATOM 1776 N N . ALA A 1 218 ? -26.196 15.389 16.568 1.00 34.59 218 ALA A N 1
ATOM 1777 C CA . ALA A 1 218 ? -25.480 16.160 17.589 1.00 34.59 218 ALA A CA 1
ATOM 1778 C C . ALA A 1 218 ? -24.874 15.294 18.717 1.00 34.59 218 ALA A C 1
ATOM 1780 O O . ALA A 1 218 ? -24.141 15.810 19.555 1.00 34.59 218 ALA A O 1
ATOM 1781 N N . ASN A 1 219 ? -25.155 13.985 18.764 1.00 37.28 219 ASN A N 1
ATOM 1782 C CA . ASN A 1 219 ? -25.028 13.216 20.000 1.00 37.28 219 ASN A CA 1
ATOM 1783 C C . ASN A 1 219 ? -23.899 12.178 20.023 1.00 37.28 219 ASN A C 1
ATOM 1785 O O . ASN A 1 219 ? -23.701 11.588 21.058 1.00 37.28 219 ASN A O 1
ATOM 1789 N N . CYS A 1 220 ? -23.098 11.913 18.986 1.00 36.84 220 CYS A N 1
ATOM 1790 C CA . CYS A 1 220 ? -22.027 10.905 19.162 1.00 36.84 220 CYS A CA 1
ATOM 1791 C C . CYS A 1 220 ? -20.848 11.442 19.993 1.00 36.84 220 CYS A C 1
ATOM 1793 O O . CYS A 1 220 ? -20.436 10.809 20.958 1.00 36.84 220 CYS A O 1
ATOM 1795 N N . ALA A 1 221 ? -20.345 12.640 19.684 1.00 33.72 221 ALA A N 1
ATOM 1796 C CA . ALA A 1 221 ? -19.305 13.282 20.495 1.00 33.72 221 ALA A CA 1
ATOM 1797 C C . ALA A 1 221 ? -19.859 13.845 21.817 1.00 33.72 221 ALA A C 1
ATOM 1799 O O . ALA A 1 221 ? -19.144 13.855 22.812 1.00 33.72 221 ALA A O 1
ATOM 1800 N N . PHE A 1 222 ? -21.130 14.264 21.838 1.00 32.94 222 PHE A N 1
ATOM 1801 C CA . PHE A 1 222 ? -21.799 14.785 23.033 1.00 32.94 222 PHE A CA 1
ATOM 1802 C C . PHE A 1 222 ? -22.333 13.664 23.945 1.00 32.94 222 PHE A C 1
ATOM 1804 O O . PHE A 1 222 ? -22.172 13.771 25.148 1.00 32.94 222 PHE A O 1
ATOM 1811 N N . ALA A 1 223 ? -22.848 12.536 23.432 1.00 36.69 223 ALA A N 1
ATOM 1812 C CA . ALA A 1 223 ? -23.234 11.378 24.255 1.00 36.69 223 ALA A CA 1
ATOM 1813 C C . ALA A 1 223 ? -22.024 10.654 24.836 1.00 36.69 223 ALA A C 1
ATOM 1815 O O . ALA A 1 223 ? -22.129 10.137 25.935 1.00 36.69 223 ALA A O 1
ATOM 1816 N N . MET A 1 224 ? -20.862 10.644 24.183 1.00 35.47 224 MET A N 1
ATOM 1817 C CA . MET A 1 224 ? -19.656 10.112 24.834 1.00 35.47 224 MET A CA 1
ATOM 1818 C C . MET A 1 224 ? -19.132 11.031 25.949 1.00 35.47 224 MET A C 1
ATOM 1820 O O . MET A 1 224 ? -18.465 10.551 26.856 1.00 35.47 224 MET A O 1
ATOM 1824 N N . VAL A 1 225 ? -19.465 12.327 25.914 1.00 34.22 225 VAL A N 1
ATOM 1825 C CA . VAL A 1 225 ? -19.054 13.329 26.917 1.00 34.22 225 VAL A CA 1
ATOM 1826 C C . VAL A 1 225 ? -20.117 13.547 28.015 1.00 34.22 225 VAL A C 1
ATOM 1828 O O . VAL A 1 225 ? -19.760 13.859 29.145 1.00 34.22 225 VAL A O 1
ATOM 1831 N N . HIS A 1 226 ? -21.407 13.323 27.734 1.00 32.75 226 HIS A N 1
ATOM 1832 C CA . HIS A 1 226 ? -22.535 13.524 28.661 1.00 32.75 226 HIS A CA 1
ATOM 1833 C C . HIS A 1 226 ? -23.282 12.236 29.065 1.00 32.75 226 HIS A C 1
ATOM 1835 O O . HIS A 1 226 ? -24.254 12.306 29.820 1.00 32.75 226 HIS A O 1
ATOM 1841 N N . SER A 1 227 ? -22.875 11.040 28.619 1.00 37.19 227 SER A N 1
ATOM 1842 C CA . SER A 1 227 ? -23.546 9.793 29.020 1.00 37.19 227 SER A CA 1
ATOM 1843 C C . SER A 1 227 ? -23.139 9.335 30.423 1.00 37.19 227 SER A C 1
ATOM 1845 O O . SER A 1 227 ? -22.429 8.350 30.588 1.00 37.19 227 SER A O 1
ATOM 1847 N N . ARG A 1 228 ? -23.731 9.972 31.439 1.00 41.69 228 ARG A N 1
ATOM 1848 C CA . ARG A 1 228 ? -24.217 9.244 32.625 1.00 41.69 228 ARG A CA 1
ATOM 1849 C C . ARG A 1 228 ? -25.624 8.650 32.420 1.00 41.69 228 ARG A C 1
ATOM 1851 O O . ARG A 1 228 ? -26.125 8.012 33.333 1.00 41.69 228 ARG A O 1
ATOM 1858 N N . GLY A 1 229 ? -26.254 8.799 31.244 1.00 30.88 229 GLY A N 1
ATOM 1859 C CA . GLY A 1 229 ? -27.608 8.252 31.013 1.00 30.88 229 GLY A CA 1
ATOM 1860 C C . GLY A 1 229 ? -28.035 7.936 29.570 1.00 30.88 229 GLY A C 1
ATOM 1861 O O . GLY A 1 229 ? -28.913 7.106 29.376 1.00 30.88 229 GLY A O 1
ATOM 1862 N N . GLY A 1 230 ? -27.431 8.524 28.531 1.00 33.66 230 GLY A N 1
ATOM 1863 C CA . GLY A 1 230 ? -27.983 8.432 27.165 1.00 33.66 230 GLY A CA 1
ATOM 1864 C C . GLY A 1 230 ? -27.631 7.166 26.377 1.00 33.66 230 GLY A C 1
ATOM 1865 O O . GLY A 1 230 ? -28.467 6.653 25.640 1.00 33.66 230 GLY A O 1
ATOM 1866 N N . ILE A 1 231 ? -26.411 6.645 26.530 1.00 36.78 231 ILE A N 1
ATOM 1867 C CA . ILE A 1 231 ? -26.039 5.348 25.943 1.00 36.78 231 ILE A CA 1
ATOM 1868 C C . ILE A 1 231 ? -26.515 4.226 26.878 1.00 36.78 231 ILE A C 1
ATOM 1870 O O . ILE A 1 231 ? -26.986 3.196 26.413 1.00 36.78 231 ILE A O 1
ATOM 1874 N N . PHE A 1 232 ? -26.511 4.454 28.196 1.00 35.53 232 PHE A N 1
ATOM 1875 C CA . PHE A 1 232 ? -26.748 3.399 29.183 1.00 35.53 232 PHE A CA 1
ATOM 1876 C C . PHE A 1 232 ? -28.206 3.049 29.493 1.00 35.53 232 PHE A C 1
ATOM 1878 O O . PHE A 1 232 ? -28.434 1.943 29.977 1.00 35.53 232 PHE A O 1
ATOM 1885 N N . HIS A 1 233 ? -29.207 3.861 29.134 1.00 31.16 233 HIS A N 1
ATOM 1886 C CA . HIS A 1 233 ? -30.599 3.389 29.236 1.00 31.16 233 HIS A CA 1
ATOM 1887 C C . HIS A 1 233 ? -30.923 2.245 28.262 1.00 31.16 233 HIS A C 1
ATOM 1889 O O . HIS A 1 233 ? -31.848 1.488 28.515 1.00 31.16 233 HIS A O 1
ATOM 1895 N N . SER A 1 234 ? -30.119 2.037 27.211 1.00 31.50 234 SER A N 1
ATOM 1896 C CA . SER A 1 234 ? -30.225 0.840 26.363 1.00 31.50 234 SER A CA 1
ATOM 1897 C C . SER A 1 234 ? -29.218 -0.267 26.719 1.00 31.50 234 SER A C 1
ATOM 1899 O O . SER A 1 234 ? -29.273 -1.331 26.102 1.00 31.50 234 SER A O 1
ATOM 1901 N N . PHE A 1 235 ? -28.307 -0.046 27.679 1.00 33.12 235 PHE A N 1
ATOM 1902 C CA . PHE A 1 235 ? -27.280 -1.025 28.081 1.00 33.12 235 PHE A CA 1
ATOM 1903 C C . PHE A 1 235 ? -27.492 -1.601 29.495 1.00 33.12 235 PHE A C 1
ATOM 1905 O O . PHE A 1 235 ? -27.128 -2.752 29.717 1.00 33.12 235 PHE A O 1
ATOM 1912 N N . SER A 1 236 ? -28.129 -0.879 30.428 1.00 29.77 236 SER A N 1
ATOM 1913 C CA . SER A 1 236 ? -28.408 -1.387 31.788 1.00 29.77 236 SER A CA 1
ATOM 1914 C C . SER A 1 236 ? -29.605 -2.343 31.883 1.00 29.77 236 SER A C 1
ATOM 1916 O O . SER A 1 236 ? -29.658 -3.135 32.821 1.00 29.77 236 SER A O 1
ATOM 1918 N N . ASP A 1 237 ? -30.530 -2.340 30.918 1.00 29.66 237 ASP A N 1
ATOM 1919 C CA . ASP A 1 237 ? -31.705 -3.230 30.958 1.00 29.66 237 ASP A CA 1
ATOM 1920 C C . ASP A 1 237 ? -31.410 -4.666 30.488 1.00 29.66 237 ASP A C 1
ATOM 1922 O O . ASP A 1 237 ? -32.189 -5.576 30.759 1.00 29.66 237 ASP A O 1
ATOM 1926 N N . ARG A 1 238 ? -30.265 -4.913 29.832 1.00 34.56 238 ARG A N 1
ATOM 1927 C CA . ARG A 1 238 ? -29.869 -6.261 29.371 1.00 34.56 238 ARG A CA 1
ATOM 1928 C C . ARG A 1 238 ? -28.922 -7.024 30.299 1.00 34.56 238 ARG A C 1
ATOM 1930 O O . ARG A 1 238 ? -28.665 -8.188 30.027 1.00 34.56 238 ARG A O 1
ATOM 1937 N N . PHE A 1 239 ? -28.459 -6.419 31.393 1.00 33.47 239 PHE A N 1
ATOM 1938 C CA . PHE A 1 239 ? -27.594 -7.074 32.390 1.00 33.47 239 PHE A CA 1
ATOM 1939 C C . PHE A 1 239 ? -28.257 -7.231 33.773 1.00 33.47 239 PHE A C 1
ATOM 1941 O O . PHE A 1 239 ? -27.575 -7.465 34.765 1.00 33.47 239 PHE A O 1
ATOM 1948 N N . LYS A 1 240 ? -29.595 -7.130 33.854 1.00 29.48 240 LYS A N 1
ATOM 1949 C CA . LYS A 1 240 ? -30.368 -7.397 35.085 1.00 29.48 240 LYS A CA 1
ATOM 1950 C C . LYS A 1 240 ? -31.225 -8.666 35.070 1.00 29.48 240 LYS A C 1
ATOM 1952 O O . LYS A 1 240 ? -32.005 -8.859 35.996 1.00 29.48 240 LYS A O 1
ATOM 1957 N N . ILE A 1 241 ? -31.076 -9.565 34.096 1.00 30.28 241 ILE A N 1
ATOM 1958 C CA . ILE A 1 241 ? -31.680 -10.902 34.195 1.00 30.28 241 ILE A CA 1
ATOM 1959 C C . ILE A 1 241 ? -30.635 -11.970 33.851 1.00 30.28 241 ILE A C 1
ATOM 1961 O O . ILE A 1 241 ? -30.306 -12.152 32.681 1.00 30.28 241 ILE A O 1
ATOM 1965 N N . ARG A 1 242 ? -30.237 -12.678 34.921 1.00 29.39 242 ARG A N 1
ATOM 1966 C CA . ARG A 1 242 ? -29.319 -13.823 35.079 1.00 29.39 242 ARG A CA 1
ATOM 1967 C C . ARG A 1 242 ? -27.836 -13.521 35.240 1.00 29.39 242 ARG A C 1
ATOM 1969 O O . ARG A 1 242 ? -27.189 -13.116 34.257 1.00 29.39 242 ARG A O 1
#

Sequence (242 aa):
MSAWHDPDRTLVNIFLEKSQFRSGSRPTYRWFLRSFEDAARCHPAVDRQMLTAWLRDMEKRWRLRTLLNQVCIVDRFLDHLVEIGRIANNPIALLRSQYNVKQNKPIWRALASPNPDEALAALRRPVPFGSVLGDFMRDHVMLMRSRGYQYEAQAHWLLRFDRFLQVHPELAKKPLEAMLTSWAAAKPTGTVRISVCGRAVDHQAAMALMKRSPKITANCAFAMVHSRGGIFHSFSDRFKIR

Radius of gyration: 25.47 Å; chains: 1; bounding box: 63×44×62 Å

Organism: NCBI:txid158500

InterPro domains:
  IPR011010 DNA breaking-rejoining enzyme, catalytic core [SSF56349] (12-111)